Protein AF-A0A5E4BJW9-F1 (afdb_monomer)

Nearest PDB structures (foldseek):
  9fmd-assembly1_M  TM=5.786E-01  e=1.063E-21  Homo sapiens

Sequence (191 aa):
MAAAAEVELQVPVDRAEEGLRTAAEELAAQKREQRLRKFRELHLKRNEARKLNHQEVVEEDKRLKLPANWEAKKARLEWELQEEEKKKECAARGEDYEKVKLLEISAEDAERWERKKKRKNPDLGFSDYAAAQLRQYHRLTKQIKPDMETYERLREKHGEEFFPTSNSLLHGTHVPSTEEIDRMVMDLEKQ

Radius of gyration: 46.32 Å; Cα contacts (8 Å, |Δi|>4): 18; chains: 1; bounding box: 59×60×160 Å

Organism: Marmota monax (NCBI:txid9995)

Structure (mmCIF, N/CA/C/O backbone):
data_AF-A0A5E4BJW9-F1
#
_entry.id   AF-A0A5E4BJW9-F1
#
loop_
_atom_site.group_PDB
_atom_site.id
_atom_site.type_symbol
_atom_site.label_atom_id
_atom_site.label_alt_id
_atom_site.label_comp_id
_atom_site.label_asym_id
_atom_site.label_entity_id
_atom_site.label_seq_id
_atom_site.pdbx_PDB_ins_code
_atom_site.Cartn_x
_atom_site.Cartn_y
_atom_site.Cartn_z
_atom_site.occupancy
_atom_site.B_iso_or_equiv
_atom_site.auth_seq_id
_atom_site.auth_comp_id
_atom_site.auth_asym_id
_atom_site.auth_atom_id
_atom_site.pdbx_PDB_model_num
ATOM 1 N N . MET A 1 1 ? 2.154 -26.070 125.825 1.00 38.41 1 MET A N 1
ATOM 2 C CA . MET A 1 1 ? 2.611 -27.195 124.984 1.00 38.41 1 MET A CA 1
ATOM 3 C C . MET A 1 1 ? 2.129 -26.915 123.575 1.00 38.41 1 MET A C 1
ATOM 5 O O . MET A 1 1 ? 0.936 -26.721 123.392 1.00 38.41 1 MET A O 1
ATOM 9 N N . ALA A 1 2 ? 3.077 -26.731 122.662 1.00 40.81 2 ALA A N 1
ATOM 10 C CA . ALA A 1 2 ? 2.890 -26.216 121.311 1.00 40.81 2 ALA A CA 1
ATOM 11 C C . ALA A 1 2 ? 2.097 -27.175 120.406 1.00 40.81 2 ALA A C 1
ATOM 13 O O . ALA A 1 2 ? 2.305 -28.383 120.477 1.00 40.81 2 ALA A O 1
ATOM 14 N N . ALA A 1 3 ? 1.247 -26.629 119.533 1.00 37.00 3 ALA A N 1
ATOM 15 C CA . ALA A 1 3 ? 0.701 -27.340 118.379 1.00 37.00 3 ALA A CA 1
ATOM 16 C C . ALA A 1 3 ? 1.251 -26.673 117.113 1.00 37.00 3 ALA A C 1
ATOM 18 O O . ALA A 1 3 ? 1.140 -25.460 116.937 1.00 37.00 3 ALA A O 1
ATOM 19 N N . ALA A 1 4 ? 1.949 -27.484 116.326 1.00 37.72 4 ALA A N 1
ATOM 20 C CA . ALA A 1 4 ? 2.795 -27.107 115.211 1.00 37.72 4 ALA A CA 1
ATOM 21 C C . ALA A 1 4 ? 1.991 -26.650 113.986 1.00 37.72 4 ALA A C 1
ATOM 23 O O . ALA A 1 4 ? 0.929 -27.187 113.683 1.00 37.72 4 ALA A O 1
ATOM 24 N N . ALA A 1 5 ? 2.549 -25.669 113.279 1.00 44.72 5 ALA A N 1
ATOM 25 C CA . ALA A 1 5 ? 2.168 -25.309 111.925 1.00 44.72 5 ALA A CA 1
ATOM 26 C C . ALA A 1 5 ? 2.758 -26.337 110.946 1.00 44.72 5 ALA A C 1
ATOM 28 O O . ALA A 1 5 ? 3.980 -26.445 110.841 1.00 44.72 5 ALA A O 1
ATOM 29 N N . GLU A 1 6 ? 1.907 -27.059 110.221 1.00 35.22 6 GLU A N 1
ATOM 30 C CA . GLU A 1 6 ? 2.302 -27.767 109.001 1.00 35.22 6 GLU A CA 1
ATOM 31 C C . GLU A 1 6 ? 2.069 -26.840 107.805 1.00 35.22 6 GLU A C 1
ATOM 33 O O . GLU A 1 6 ? 0.943 -26.521 107.428 1.00 35.22 6 GLU A O 1
ATOM 38 N N . VAL A 1 7 ? 3.177 -26.350 107.253 1.00 46.81 7 VAL A N 1
ATOM 39 C CA . VAL A 1 7 ? 3.241 -25.655 105.969 1.00 46.81 7 VAL A CA 1
ATOM 40 C C . VAL A 1 7 ? 3.479 -26.728 104.910 1.00 46.81 7 VAL A C 1
ATOM 42 O O . VAL A 1 7 ? 4.604 -27.199 104.750 1.00 46.81 7 VAL A O 1
ATOM 45 N N . GLU A 1 8 ? 2.428 -27.132 104.197 1.00 38.88 8 GLU A N 1
ATOM 46 C CA . GLU A 1 8 ? 2.570 -27.944 102.986 1.00 38.88 8 GLU A CA 1
ATOM 47 C C . GLU A 1 8 ? 3.002 -27.042 101.819 1.00 38.88 8 GLU A C 1
ATOM 49 O O . GLU A 1 8 ? 2.259 -26.193 101.323 1.00 38.88 8 GLU A O 1
ATOM 54 N N . LEU A 1 9 ? 4.257 -27.214 101.407 1.00 49.81 9 LEU A N 1
ATOM 55 C CA . LEU A 1 9 ? 4.851 -26.637 100.206 1.00 49.81 9 LEU A CA 1
ATOM 56 C C . LEU A 1 9 ? 4.238 -27.293 98.957 1.00 49.81 9 LEU A C 1
ATOM 58 O O . LEU A 1 9 ? 4.658 -28.376 98.552 1.00 49.81 9 LEU A O 1
ATOM 62 N N . GLN A 1 10 ? 3.284 -26.621 98.309 1.00 44.78 10 GLN A N 1
ATOM 63 C CA . GLN A 1 10 ? 2.884 -26.957 96.939 1.00 44.78 10 GLN A CA 1
ATOM 64 C C . GLN A 1 10 ? 3.918 -26.428 95.938 1.00 44.78 10 GLN A C 1
ATOM 66 O O . GLN A 1 10 ? 4.162 -25.227 95.810 1.00 44.78 10 GLN A O 1
ATOM 71 N N . VAL A 1 11 ? 4.542 -27.373 95.242 1.00 47.44 11 VAL A N 1
ATOM 72 C CA . VAL A 1 11 ? 5.540 -27.185 94.187 1.00 47.44 11 VAL A CA 1
ATOM 73 C C . VAL A 1 11 ? 4.872 -26.578 92.931 1.00 47.44 11 VAL A C 1
ATOM 75 O O . VAL A 1 11 ? 3.805 -27.037 92.531 1.00 47.44 11 VAL A O 1
ATOM 78 N N . PRO A 1 12 ? 5.465 -25.567 92.262 1.00 49.66 12 PRO A N 1
ATOM 79 C CA . PRO A 1 12 ? 4.796 -24.738 91.247 1.00 49.66 12 PRO A CA 1
ATOM 80 C C . PRO A 1 12 ? 4.804 -25.329 89.818 1.00 49.66 12 PRO A C 1
ATOM 82 O O . PRO A 1 12 ? 4.854 -24.577 88.846 1.00 49.66 12 PRO A O 1
ATOM 85 N N . VAL A 1 13 ? 4.793 -26.656 89.659 1.00 49.91 13 VAL A N 1
ATOM 86 C CA . VAL A 1 13 ? 5.007 -27.307 88.347 1.00 49.91 13 VAL A CA 1
ATOM 87 C C . VAL A 1 13 ? 3.689 -27.547 87.589 1.00 49.91 13 VAL A C 1
ATOM 89 O O . VAL A 1 13 ? 3.638 -27.325 86.380 1.00 49.91 13 VAL A O 1
ATOM 92 N N . ASP A 1 14 ? 2.585 -27.843 88.282 1.00 49.28 14 ASP A N 1
ATOM 93 C CA . ASP A 1 14 ? 1.302 -28.193 87.638 1.00 49.28 14 ASP A CA 1
ATOM 94 C C . ASP A 1 14 ? 0.611 -27.005 86.941 1.00 49.28 14 ASP A C 1
ATOM 96 O O . ASP A 1 14 ? -0.047 -27.148 85.910 1.00 49.28 14 ASP A O 1
ATOM 100 N N . ARG A 1 15 ? 0.823 -25.784 87.446 1.00 52.72 15 ARG A N 1
ATOM 101 C CA . ARG A 1 15 ? 0.215 -24.559 86.895 1.00 52.72 15 ARG A CA 1
ATOM 102 C C . ARG A 1 15 ? 0.836 -24.131 85.559 1.00 52.72 15 ARG A C 1
ATOM 104 O O . ARG A 1 15 ? 0.191 -23.439 84.773 1.00 52.72 15 ARG A O 1
ATOM 111 N N . ALA A 1 16 ? 2.083 -24.533 85.303 1.00 51.97 16 ALA A N 1
ATOM 112 C CA . ALA A 1 16 ? 2.774 -24.270 84.044 1.00 51.97 16 ALA A CA 1
ATOM 113 C C . ALA A 1 16 ? 2.297 -25.217 82.929 1.00 51.97 16 ALA A C 1
ATOM 115 O O . ALA A 1 16 ? 2.142 -24.785 81.786 1.00 51.97 16 ALA A O 1
ATOM 116 N N . GLU A 1 17 ? 1.995 -26.479 83.254 1.00 51.03 17 GLU A N 1
ATOM 117 C CA . GLU A 1 17 ? 1.482 -27.453 82.283 1.00 51.03 17 GLU A CA 1
ATOM 118 C C . GLU A 1 17 ? 0.035 -27.168 81.857 1.00 51.03 17 GLU A C 1
ATOM 120 O O . GLU A 1 17 ? -0.297 -27.317 80.679 1.00 51.03 17 GLU A O 1
ATOM 125 N N . GLU A 1 18 ? -0.822 -26.691 82.767 1.00 54.25 18 GLU A N 1
ATOM 126 C CA . GLU A 1 18 ? -2.187 -26.272 82.418 1.00 54.25 18 GLU A CA 1
ATOM 127 C C . GLU A 1 18 ? -2.215 -25.021 81.524 1.00 54.25 18 GLU A C 1
ATOM 129 O O . GLU A 1 18 ? -2.993 -24.969 80.573 1.00 54.25 18 GLU A O 1
ATOM 134 N N . GLY A 1 19 ? -1.320 -24.052 81.750 1.00 57.50 19 GLY A N 1
ATOM 135 C CA . GLY A 1 19 ? -1.180 -22.867 80.890 1.00 57.50 19 GLY A CA 1
ATOM 136 C C . GLY A 1 19 ? -0.658 -23.180 79.480 1.00 57.50 19 GLY A C 1
ATOM 137 O O . GLY A 1 19 ? -1.038 -22.530 78.507 1.00 57.50 19 GLY A O 1
ATOM 138 N N . LEU A 1 20 ? 0.185 -24.206 79.339 1.00 59.66 20 LEU A N 1
ATOM 139 C CA . LEU A 1 20 ? 0.650 -24.702 78.038 1.00 59.66 20 LEU A CA 1
ATOM 140 C C . LEU A 1 20 ? -0.452 -25.452 77.273 1.00 59.66 20 LEU A C 1
ATOM 142 O O . LEU A 1 20 ? -0.524 -25.349 76.046 1.00 59.66 20 LEU A O 1
ATOM 146 N N . ARG A 1 21 ? -1.326 -26.178 77.982 1.00 61.59 21 ARG A N 1
ATOM 147 C CA . ARG A 1 21 ? -2.478 -26.883 77.393 1.00 61.59 21 ARG A CA 1
ATOM 148 C C . ARG A 1 21 ? -3.546 -25.913 76.886 1.00 61.59 21 ARG A C 1
ATOM 150 O O . ARG A 1 21 ? -3.987 -26.059 75.749 1.00 61.59 21 ARG A O 1
ATOM 157 N N . THR A 1 22 ? -3.886 -24.881 77.655 1.00 67.56 22 THR A N 1
ATOM 158 C CA . THR A 1 22 ? -4.847 -23.844 77.235 1.00 67.56 22 THR A CA 1
ATOM 159 C C . THR A 1 22 ? -4.316 -23.009 76.068 1.00 67.56 22 THR A C 1
ATOM 161 O O . THR A 1 22 ? -5.034 -22.786 75.095 1.00 67.56 22 THR A O 1
ATOM 164 N N . ALA A 1 23 ? -3.029 -22.644 76.074 1.00 71.00 23 ALA A N 1
ATOM 165 C CA . ALA A 1 23 ? -2.393 -21.962 74.945 1.00 71.00 23 ALA A CA 1
ATOM 166 C C . ALA A 1 23 ? -2.372 -22.825 73.664 1.00 71.00 23 ALA A C 1
ATOM 168 O O . ALA A 1 23 ? -2.557 -22.314 72.555 1.00 71.00 23 ALA A O 1
ATOM 169 N N . ALA A 1 24 ? -2.177 -24.143 73.789 1.00 72.69 24 ALA A N 1
ATOM 170 C CA . ALA A 1 24 ? -2.240 -25.071 72.660 1.00 72.69 24 ALA A CA 1
ATOM 171 C C . ALA A 1 24 ? -3.666 -25.216 72.094 1.00 72.69 24 ALA A C 1
ATOM 173 O O . ALA A 1 24 ? -3.838 -25.279 70.872 1.00 72.69 24 ALA A O 1
ATOM 174 N N . GLU A 1 25 ? -4.688 -25.219 72.953 1.00 76.25 25 GLU A N 1
ATOM 175 C CA . GLU A 1 25 ? -6.102 -25.229 72.561 1.00 76.25 25 GLU A CA 1
ATOM 176 C C . GLU A 1 25 ? -6.528 -23.919 71.885 1.00 76.25 25 GLU A C 1
ATOM 178 O O . GLU A 1 25 ? -7.187 -23.952 70.843 1.00 76.25 25 GLU A O 1
ATOM 183 N N . GLU A 1 26 ? -6.083 -22.768 72.390 1.00 78.19 26 GLU A N 1
ATOM 184 C CA . GLU A 1 26 ? -6.303 -21.464 71.758 1.00 78.19 26 GLU A CA 1
ATOM 185 C C . GLU A 1 26 ? -5.614 -21.371 70.392 1.00 78.19 26 GLU A C 1
ATOM 187 O O . GLU A 1 26 ? -6.230 -20.941 69.415 1.00 78.19 26 GLU A O 1
ATOM 192 N N . LEU A 1 27 ? -4.376 -21.858 70.263 1.00 80.69 27 LEU A N 1
ATOM 193 C CA . LEU A 1 27 ? -3.689 -21.964 68.971 1.00 80.69 27 LEU A CA 1
ATOM 194 C C . LEU A 1 27 ? -4.420 -22.911 68.008 1.00 80.69 27 LEU A C 1
ATOM 196 O O . LEU A 1 27 ? -4.474 -22.655 66.801 1.00 80.69 27 LEU A O 1
ATOM 200 N N . ALA A 1 28 ? -5.001 -24.004 68.506 1.00 81.19 28 ALA A N 1
ATOM 201 C CA . ALA A 1 28 ? -5.809 -24.917 67.702 1.00 81.19 28 ALA A CA 1
ATOM 202 C C . ALA A 1 28 ? -7.139 -24.278 67.259 1.00 81.19 28 ALA A C 1
ATOM 204 O O . ALA A 1 28 ? -7.548 -24.460 66.104 1.00 81.19 28 ALA A O 1
ATOM 205 N N . ALA A 1 29 ? -7.779 -23.486 68.125 1.00 82.75 29 ALA A N 1
ATOM 206 C CA . ALA A 1 29 ? -8.983 -22.715 67.830 1.00 82.75 29 ALA A CA 1
ATOM 207 C C . ALA A 1 29 ? -8.706 -21.601 66.806 1.00 82.75 29 ALA A C 1
ATOM 209 O O . ALA A 1 29 ? -9.418 -21.506 65.805 1.00 82.75 29 ALA A O 1
ATOM 210 N N . GLN A 1 30 ? -7.612 -20.852 66.964 1.00 84.69 30 GLN A N 1
ATOM 211 C CA . GLN A 1 30 ? -7.149 -19.849 65.999 1.00 84.69 30 GLN A CA 1
ATOM 212 C C . GLN A 1 30 ? -6.830 -20.484 64.638 1.00 84.69 30 GLN A C 1
ATOM 214 O O . GLN A 1 30 ? -7.264 -19.986 63.599 1.00 84.69 30 GLN A O 1
ATOM 219 N N . LYS A 1 31 ? -6.155 -21.642 64.609 1.00 87.12 31 LYS A N 1
ATOM 220 C CA . LYS A 1 31 ? -5.924 -22.406 63.368 1.00 87.12 31 LYS A CA 1
ATOM 221 C C . LYS A 1 31 ? -7.234 -22.882 62.732 1.00 87.12 31 LYS A C 1
ATOM 223 O O . LYS A 1 31 ? -7.353 -22.894 61.507 1.00 87.12 31 LYS A O 1
ATOM 228 N N . ARG A 1 32 ? -8.232 -23.283 63.528 1.00 85.75 32 ARG A N 1
ATOM 229 C CA . ARG A 1 32 ? -9.568 -23.663 63.032 1.00 85.75 32 ARG A CA 1
ATOM 230 C C . ARG A 1 32 ? -10.298 -22.462 62.438 1.00 85.75 32 ARG A C 1
ATOM 232 O O . ARG A 1 32 ? -10.885 -22.591 61.366 1.00 85.75 32 ARG A O 1
ATOM 239 N N . GLU A 1 33 ? -10.213 -21.306 63.079 1.00 88.50 33 GLU A N 1
ATOM 240 C CA . GLU A 1 33 ? -10.796 -20.066 62.581 1.00 88.50 33 GLU A CA 1
ATOM 241 C C . GLU A 1 33 ? -10.124 -19.602 61.282 1.00 88.50 33 GLU A C 1
ATOM 243 O O . GLU A 1 33 ? -10.814 -19.301 60.312 1.00 88.50 33 GLU A O 1
ATOM 248 N N . GLN A 1 34 ? -8.792 -19.640 61.201 1.00 87.94 34 GLN A N 1
ATOM 249 C CA . GLN A 1 34 ? -8.040 -19.347 59.974 1.00 87.94 34 GLN A CA 1
ATOM 250 C C . GLN A 1 34 ? -8.429 -20.285 58.824 1.00 87.94 34 GLN A C 1
ATOM 252 O O . GLN A 1 34 ? -8.616 -19.832 57.694 1.00 87.94 34 GLN A O 1
ATOM 257 N N . ARG A 1 35 ? -8.618 -21.585 59.099 1.00 89.81 35 ARG A N 1
ATOM 258 C CA . ARG A 1 35 ? -9.130 -22.545 58.104 1.00 89.81 35 ARG A CA 1
ATOM 259 C C . ARG A 1 35 ? -10.539 -22.181 57.628 1.00 89.81 35 ARG A C 1
ATOM 261 O O . ARG A 1 35 ? -10.798 -22.250 56.430 1.00 89.81 35 ARG A O 1
ATOM 268 N N . LEU A 1 36 ? -11.428 -21.756 58.527 1.00 91.00 36 LEU A N 1
ATOM 269 C CA . LEU A 1 36 ? -12.786 -21.319 58.177 1.00 91.00 36 LEU A CA 1
ATOM 270 C C . LEU A 1 36 ? -12.792 -20.003 57.387 1.00 91.00 36 LEU A C 1
ATOM 272 O O . LEU A 1 36 ? -13.544 -19.882 56.421 1.00 91.00 36 LEU A O 1
ATOM 276 N N . ARG A 1 37 ? -11.941 -19.036 57.751 1.00 89.88 37 ARG A N 1
ATOM 277 C CA . ARG A 1 37 ? -11.751 -17.781 57.004 1.00 89.88 37 ARG A CA 1
ATOM 278 C C . ARG A 1 37 ? -11.248 -18.068 55.588 1.00 89.88 37 ARG A C 1
ATOM 280 O O . ARG A 1 37 ? -11.901 -17.675 54.625 1.00 89.88 37 ARG A O 1
ATOM 287 N N . LYS A 1 38 ? -10.198 -18.887 55.455 1.00 92.56 38 LYS A N 1
ATOM 288 C CA . LYS A 1 38 ? -9.669 -19.339 54.158 1.00 92.56 38 LYS A CA 1
ATOM 289 C C . LYS A 1 38 ? -10.720 -20.080 53.325 1.00 92.56 38 LYS A C 1
ATOM 291 O O . LYS A 1 38 ? -10.794 -19.892 52.117 1.00 92.56 38 LYS A O 1
ATOM 296 N N . PHE A 1 39 ? -11.567 -20.897 53.949 1.00 93.69 39 PHE A N 1
ATOM 297 C CA . PHE A 1 39 ? -12.659 -21.587 53.258 1.00 93.69 39 PHE A CA 1
ATOM 298 C C . PHE A 1 39 ? -13.712 -20.613 52.706 1.00 93.69 39 PHE A C 1
ATOM 300 O O . PHE A 1 39 ? -14.129 -20.748 51.556 1.00 93.69 39 PHE A O 1
ATOM 307 N N . ARG A 1 40 ? -14.100 -19.589 53.479 1.00 93.12 40 ARG A N 1
ATOM 308 C CA . ARG A 1 40 ? -15.011 -18.528 53.010 1.00 93.12 40 ARG A CA 1
ATOM 309 C C . ARG A 1 40 ? -14.407 -17.740 51.849 1.00 93.12 40 ARG A C 1
ATOM 311 O O . ARG A 1 40 ? -15.089 -17.524 50.852 1.00 93.12 40 ARG A O 1
ATOM 318 N N . GLU A 1 41 ? -13.132 -17.375 51.943 1.00 93.44 41 GLU A N 1
ATOM 319 C CA . GLU A 1 41 ? -12.407 -16.701 50.860 1.00 93.44 41 GLU A CA 1
ATOM 320 C C . GLU A 1 41 ? -12.363 -17.547 49.584 1.00 93.44 41 GLU A C 1
ATOM 322 O O . GLU A 1 41 ? -12.623 -17.040 48.497 1.00 93.44 41 GLU A O 1
ATOM 327 N N . LEU A 1 42 ? -12.089 -18.849 49.699 1.00 93.94 42 LEU A N 1
ATOM 328 C CA . LEU A 1 42 ? -12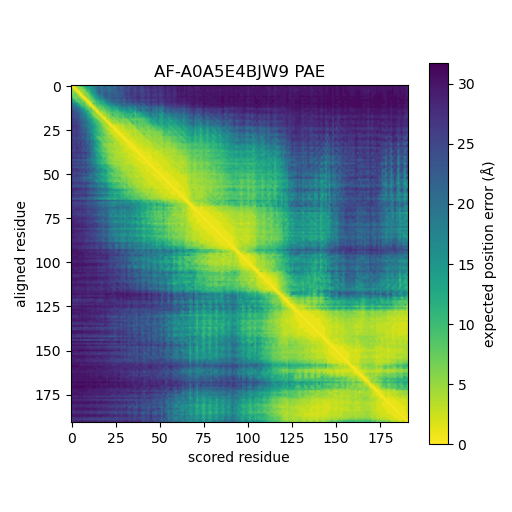.111 -19.763 48.555 1.00 93.94 42 LEU A CA 1
ATOM 329 C C . LEU A 1 42 ? -13.508 -19.868 47.935 1.00 93.94 42 LEU A C 1
ATOM 331 O O . LEU A 1 42 ? -13.636 -19.915 46.713 1.00 93.94 42 LEU A O 1
ATOM 335 N N . HIS A 1 43 ? -14.564 -19.860 48.751 1.00 92.62 43 HIS A N 1
ATOM 336 C CA . HIS A 1 43 ? -15.935 -19.824 48.253 1.00 92.62 43 HIS A CA 1
ATOM 337 C C . HIS A 1 43 ? -16.260 -18.535 47.499 1.00 92.62 43 HIS A C 1
ATOM 339 O O . HIS A 1 43 ? -16.885 -18.611 46.440 1.00 92.62 43 HIS A O 1
ATOM 345 N N . LEU A 1 44 ? -15.828 -17.380 48.010 1.00 94.62 44 LEU A N 1
ATOM 346 C CA . LEU A 1 44 ? -15.986 -16.093 47.333 1.00 94.62 44 LEU A CA 1
ATOM 347 C C . LEU A 1 44 ? -15.234 -16.083 46.003 1.00 94.62 44 LEU A C 1
ATOM 349 O O . LEU A 1 44 ? -15.861 -15.866 44.971 1.00 94.62 44 LEU A O 1
ATOM 353 N N . LYS A 1 45 ? -13.959 -16.484 45.997 1.00 94.31 45 LYS A N 1
ATOM 354 C CA . LYS A 1 45 ? -13.146 -16.604 44.776 1.00 94.31 45 LYS A CA 1
ATOM 355 C C . LYS A 1 45 ? -13.766 -17.557 43.756 1.00 94.31 45 LYS A C 1
ATOM 357 O O . LYS A 1 45 ? -13.796 -17.260 42.569 1.00 94.31 45 LYS A O 1
ATOM 362 N N . ARG A 1 46 ? -14.336 -18.685 44.197 1.00 95.00 46 ARG A N 1
ATOM 363 C CA . ARG A 1 46 ? -15.065 -19.613 43.313 1.00 95.00 46 ARG A CA 1
ATOM 364 C C . ARG A 1 46 ? -16.341 -18.986 42.747 1.00 95.00 46 ARG A C 1
ATOM 366 O O . ARG A 1 46 ? -16.757 -19.324 41.643 1.00 95.00 46 ARG A O 1
ATOM 373 N N . ASN A 1 47 ? -17.023 -18.137 43.509 1.00 92.94 47 ASN A N 1
ATOM 374 C CA . ASN A 1 47 ? -18.222 -17.441 43.041 1.00 92.94 47 ASN A CA 1
ATOM 375 C C . ASN A 1 47 ? -17.864 -16.333 42.049 1.00 92.94 47 ASN A C 1
ATOM 377 O O . ASN A 1 47 ? -18.531 -16.207 41.029 1.00 92.94 47 ASN A O 1
ATOM 381 N N . GLU A 1 48 ? -16.809 -15.575 42.332 1.00 94.69 48 GLU A N 1
ATOM 382 C CA . GLU A 1 48 ? -16.253 -14.543 41.458 1.00 94.69 48 GLU A CA 1
ATOM 383 C C . GLU A 1 48 ? -15.778 -15.150 40.142 1.00 94.69 48 GLU A C 1
ATOM 385 O O . GLU A 1 48 ? -16.266 -14.750 39.092 1.00 94.69 48 GLU A O 1
ATOM 390 N N . ALA A 1 49 ? -14.952 -16.199 40.191 1.00 94.94 49 ALA A N 1
ATOM 391 C CA . ALA A 1 49 ? -14.484 -16.902 38.999 1.00 94.94 49 ALA A CA 1
ATOM 392 C C . ALA A 1 49 ? -15.647 -17.435 38.150 1.00 94.94 49 ALA A C 1
ATOM 394 O O . ALA A 1 49 ? -15.655 -17.274 36.937 1.00 94.94 49 ALA A O 1
ATOM 395 N N . ARG A 1 50 ? -16.688 -18.008 38.773 1.00 94.00 50 ARG A N 1
ATOM 396 C CA . ARG A 1 50 ? -17.879 -18.463 38.034 1.00 94.00 50 ARG A CA 1
ATOM 397 C C . ARG A 1 50 ? -18.619 -17.322 37.335 1.00 94.00 50 ARG A C 1
ATOM 399 O O . ARG A 1 50 ? -19.113 -17.525 36.231 1.00 94.00 50 ARG A O 1
ATOM 406 N N . LYS A 1 51 ? -18.716 -16.150 37.969 1.00 95.94 51 LYS A N 1
ATOM 407 C CA . LYS A 1 51 ? -19.361 -14.970 37.376 1.00 95.94 51 LYS A CA 1
ATOM 408 C C . LYS A 1 51 ? -18.530 -14.389 36.237 1.00 95.94 51 LYS A C 1
ATOM 410 O O . LYS A 1 51 ? -19.100 -14.128 35.186 1.00 95.94 51 LYS A O 1
ATOM 415 N N . LEU A 1 52 ? -17.221 -14.235 36.437 1.00 95.25 52 LEU A N 1
ATOM 416 C CA . LEU A 1 52 ? -16.304 -13.709 35.424 1.00 95.25 52 LEU A CA 1
ATOM 417 C C . LEU A 1 52 ? -16.260 -14.628 34.202 1.00 95.25 52 LEU A C 1
ATOM 419 O O . LEU A 1 52 ? -16.524 -14.171 33.100 1.00 95.25 52 LEU A O 1
ATOM 423 N N . ASN A 1 53 ? -16.100 -15.939 34.404 1.00 95.50 53 ASN A N 1
ATOM 424 C CA . ASN A 1 53 ? -16.115 -16.902 33.301 1.00 95.50 53 ASN A CA 1
ATOM 425 C C . ASN A 1 53 ? -17.439 -16.860 32.524 1.00 95.50 53 ASN A C 1
ATOM 427 O O . ASN A 1 53 ? -17.450 -16.958 31.304 1.00 95.50 53 ASN A O 1
ATOM 431 N N . HIS A 1 54 ? -18.576 -16.711 33.213 1.00 94.56 54 HIS A N 1
ATOM 432 C CA . HIS A 1 54 ? -19.862 -16.584 32.528 1.00 94.56 54 HIS A CA 1
ATOM 433 C C . HIS A 1 54 ? -19.967 -15.278 31.728 1.00 94.56 54 HIS A C 1
ATOM 435 O O . HIS A 1 54 ? -20.493 -15.290 30.618 1.00 94.56 54 HIS A O 1
ATOM 441 N N . GLN A 1 55 ? -19.463 -14.166 32.270 1.00 95.62 55 GLN A N 1
ATOM 442 C CA . GLN A 1 55 ? -19.416 -12.882 31.568 1.00 95.62 55 GLN A CA 1
ATOM 443 C C . GLN A 1 55 ? -18.540 -12.967 30.316 1.00 95.62 55 GLN A C 1
ATOM 445 O O . GLN A 1 55 ? -18.999 -12.572 29.250 1.00 95.62 55 GLN A O 1
ATOM 450 N N . GLU A 1 56 ? -17.347 -13.549 30.423 1.00 94.06 56 GLU A N 1
ATOM 451 C CA . GLU A 1 56 ? -16.422 -13.734 29.301 1.00 94.06 56 GLU A CA 1
ATOM 452 C C . GLU A 1 56 ? -17.036 -14.605 28.199 1.00 94.06 56 GLU A C 1
ATOM 454 O O . GLU A 1 56 ? -17.070 -14.180 27.049 1.00 94.06 56 GLU A O 1
ATOM 459 N N . VAL A 1 57 ? -17.641 -15.751 28.542 1.00 95.50 57 VAL A N 1
ATOM 460 C CA . VAL A 1 57 ? -18.327 -16.619 27.561 1.00 95.50 57 VAL A CA 1
ATOM 461 C C . VAL A 1 57 ? -19.458 -15.876 26.843 1.00 95.50 57 VAL A C 1
ATOM 463 O O . VAL A 1 57 ? -19.634 -16.010 25.634 1.00 95.50 57 VAL A O 1
ATOM 466 N N . VAL A 1 58 ? -20.229 -15.064 27.571 1.00 94.81 58 VAL A N 1
ATOM 467 C CA . VAL A 1 58 ? -21.302 -14.250 26.983 1.00 94.81 58 VAL A CA 1
ATOM 468 C C . VAL A 1 58 ? -20.738 -13.135 26.094 1.00 94.81 58 VAL A C 1
ATOM 470 O O . VAL A 1 58 ? -21.341 -12.799 25.076 1.00 94.81 58 VAL A O 1
ATOM 473 N N . GLU A 1 59 ? -19.612 -12.524 26.456 1.00 90.62 59 GLU A N 1
ATOM 474 C CA . GLU A 1 59 ? -18.944 -11.514 25.630 1.00 90.62 59 GLU A CA 1
ATOM 475 C C . GLU A 1 59 ? -18.329 -12.103 24.363 1.00 90.62 59 GLU A C 1
ATOM 477 O O . GLU A 1 59 ? -18.436 -11.490 23.301 1.00 90.62 59 GLU A O 1
ATOM 482 N N . GLU A 1 60 ? -17.736 -13.288 24.445 1.00 88.25 60 GLU A N 1
ATOM 483 C CA . GLU A 1 60 ? -17.232 -14.021 23.287 1.00 88.25 60 GLU A CA 1
ATOM 484 C C . GLU A 1 60 ? -18.365 -14.394 22.330 1.00 88.25 60 GLU A C 1
ATOM 486 O O . GLU A 1 60 ? -18.257 -14.117 21.136 1.00 88.25 60 GLU A O 1
ATOM 491 N N . ASP A 1 61 ? -19.490 -14.911 22.835 1.00 91.81 61 ASP A N 1
ATOM 492 C CA . ASP A 1 61 ? -20.673 -15.199 22.012 1.00 91.81 61 ASP A CA 1
ATOM 493 C C . ASP A 1 61 ? -21.219 -13.927 21.341 1.00 91.81 61 ASP A C 1
ATOM 495 O O . ASP A 1 61 ? -21.508 -13.918 20.143 1.00 91.81 61 ASP A O 1
ATOM 499 N N . LYS A 1 62 ? -21.256 -12.798 22.066 1.00 90.00 62 LYS A N 1
ATOM 500 C CA . LYS A 1 62 ? -21.601 -11.491 21.482 1.00 90.00 62 LYS A CA 1
ATOM 501 C C . LYS A 1 62 ? -20.634 -11.092 20.367 1.00 90.00 62 LYS A C 1
ATOM 503 O O . LYS A 1 62 ? -21.097 -10.629 19.329 1.00 90.00 62 LYS A O 1
ATOM 508 N N . ARG A 1 63 ? -19.319 -11.266 20.546 1.00 86.06 63 ARG A N 1
ATOM 509 C CA . ARG A 1 63 ? -18.310 -10.965 19.511 1.00 86.06 63 ARG A CA 1
ATOM 510 C C . ARG A 1 63 ? -18.467 -11.863 18.289 1.00 86.06 63 ARG A C 1
ATOM 512 O O . ARG A 1 63 ? -18.424 -11.360 17.175 1.00 86.06 63 ARG A O 1
ATOM 519 N N . LEU A 1 64 ? -18.720 -13.155 18.490 1.00 85.50 64 LEU A N 1
ATOM 520 C CA . LEU A 1 64 ? -18.963 -14.115 17.410 1.00 85.50 64 LEU A CA 1
ATOM 521 C C . LEU A 1 64 ? -20.271 -13.835 16.661 1.00 85.50 64 LEU A C 1
ATOM 523 O O . LEU A 1 64 ? -20.357 -14.065 15.455 1.00 85.50 64 LEU A O 1
ATOM 527 N N . LYS A 1 65 ? -21.295 -13.328 17.357 1.00 89.25 65 LYS A N 1
ATOM 528 C CA . LYS A 1 65 ? -22.583 -12.969 16.753 1.00 89.25 65 LYS A CA 1
ATOM 529 C C . LYS A 1 65 ? -22.529 -11.659 15.966 1.00 89.25 65 LYS A C 1
ATOM 531 O O . LYS A 1 65 ? -23.395 -11.425 15.118 1.00 89.25 65 LYS A O 1
ATOM 536 N N . LEU A 1 66 ? -21.548 -10.801 16.240 1.00 87.81 66 LEU A N 1
ATOM 537 C CA . LEU A 1 66 ? -21.360 -9.557 15.506 1.00 87.81 66 LEU A CA 1
ATOM 538 C C . LEU A 1 66 ? -20.845 -9.846 14.086 1.00 87.81 66 LEU A C 1
ATOM 540 O O . LEU A 1 66 ? -19.972 -10.689 13.891 1.00 87.81 66 LEU A O 1
ATOM 544 N N . PRO A 1 67 ? -21.354 -9.138 13.063 1.00 88.88 67 PRO A N 1
ATOM 545 C CA . PRO A 1 67 ? -20.797 -9.229 11.720 1.00 88.88 67 PRO A CA 1
ATOM 546 C C . PRO A 1 67 ? -19.321 -8.810 11.704 1.00 88.88 67 PRO A C 1
ATOM 548 O O . PRO A 1 67 ? -18.962 -7.831 12.352 1.00 88.88 67 PRO A O 1
ATOM 551 N N . ALA A 1 68 ? -18.489 -9.452 10.879 1.00 79.56 68 ALA A N 1
ATOM 552 C CA . ALA A 1 68 ? -17.062 -9.115 10.743 1.00 79.56 68 ALA A CA 1
ATOM 553 C C . ALA A 1 68 ? -16.801 -7.626 10.408 1.00 79.56 68 ALA A C 1
ATOM 555 O O . ALA A 1 68 ? -15.774 -7.064 10.772 1.00 79.56 68 ALA A O 1
ATOM 556 N N . ASN A 1 69 ? -17.763 -6.954 9.767 1.00 86.69 69 ASN A N 1
ATOM 557 C CA . ASN A 1 69 ? -17.673 -5.537 9.401 1.00 86.69 69 ASN A CA 1
ATOM 558 C C . ASN A 1 69 ? -18.143 -4.576 10.512 1.00 86.69 69 ASN A C 1
ATOM 560 O O . ASN A 1 69 ? -18.166 -3.363 10.303 1.00 86.69 69 ASN A O 1
ATOM 564 N N . TRP A 1 70 ? -18.584 -5.086 11.664 1.00 87.56 70 TRP A N 1
ATOM 565 C CA . TRP A 1 70 ? -19.184 -4.280 12.728 1.00 87.56 70 TRP A CA 1
ATOM 566 C C . TRP A 1 70 ? -18.202 -3.286 13.341 1.00 87.56 70 TRP A C 1
ATOM 568 O O . TRP A 1 70 ? -18.544 -2.119 13.507 1.00 87.56 70 TRP A O 1
ATOM 578 N N . GLU A 1 71 ? -16.976 -3.719 13.625 1.00 84.75 71 GLU A N 1
ATOM 579 C CA . GLU A 1 71 ? -15.944 -2.847 14.191 1.00 84.75 71 GLU A CA 1
ATOM 580 C C . GLU A 1 71 ? -15.560 -1.737 13.213 1.00 84.75 71 GLU A C 1
ATOM 582 O O . GLU A 1 71 ? -15.510 -0.572 13.597 1.00 84.75 71 GLU A O 1
ATOM 587 N N . ALA A 1 72 ? -15.410 -2.067 11.927 1.00 87.62 72 ALA A N 1
ATOM 588 C CA . ALA A 1 72 ? -15.175 -1.080 10.877 1.00 87.62 72 ALA A CA 1
ATOM 589 C C . ALA A 1 72 ? -16.339 -0.081 10.757 1.00 87.62 72 ALA A C 1
ATOM 591 O O . ALA A 1 72 ? -16.123 1.121 10.601 1.00 87.62 72 ALA A O 1
ATOM 592 N N . LYS A 1 73 ? -17.588 -0.554 10.877 1.00 87.75 73 LYS A N 1
ATOM 593 C CA . LYS A 1 73 ? -18.776 0.309 10.880 1.00 87.75 73 LYS A CA 1
ATOM 594 C C . LYS A 1 73 ? -18.817 1.212 12.114 1.00 87.75 73 LYS A C 1
ATOM 596 O O . LYS A 1 73 ? -19.142 2.386 11.979 1.00 87.75 73 LYS A O 1
ATOM 601 N N . LYS A 1 74 ? -18.475 0.688 13.292 1.00 91.62 74 LYS A N 1
ATOM 602 C CA . LYS A 1 74 ? -18.393 1.460 14.537 1.00 91.62 74 LYS A CA 1
ATOM 603 C C . LYS A 1 74 ? -17.312 2.535 14.439 1.00 91.62 74 LYS A C 1
ATOM 605 O O . LYS A 1 74 ? -17.614 3.690 14.698 1.00 91.62 74 LYS A O 1
ATOM 610 N N . ALA A 1 75 ? -16.109 2.173 13.999 1.00 91.38 75 ALA A N 1
ATOM 611 C CA . ALA A 1 75 ? -15.005 3.110 13.813 1.00 91.38 75 ALA A CA 1
ATOM 612 C C . ALA A 1 75 ? -15.363 4.220 12.815 1.00 91.38 75 ALA A C 1
ATOM 614 O O . ALA A 1 75 ? -15.064 5.385 13.051 1.00 91.38 75 ALA A O 1
ATOM 615 N N . ARG A 1 76 ? -16.069 3.881 11.726 1.00 90.75 76 ARG A N 1
ATOM 616 C CA . ARG A 1 76 ? -16.585 4.877 10.782 1.00 90.75 76 ARG A CA 1
ATOM 617 C C . ARG A 1 76 ? -17.584 5.832 11.442 1.00 90.75 76 ARG A C 1
ATOM 619 O O . ARG A 1 76 ? -17.460 7.035 11.259 1.00 90.75 76 ARG A O 1
ATOM 626 N N . LEU A 1 77 ? -18.560 5.310 12.185 1.00 92.19 77 LEU A N 1
ATOM 627 C CA . LEU A 1 77 ? -19.563 6.133 12.872 1.00 92.19 77 LEU A CA 1
ATOM 628 C C . LEU A 1 77 ? -18.935 7.026 13.948 1.00 92.19 77 LEU A C 1
ATOM 630 O O . LEU A 1 77 ? -19.347 8.166 14.113 1.00 92.19 77 LEU A O 1
ATOM 634 N N . GLU A 1 78 ? -17.936 6.518 14.665 1.00 93.12 78 GLU A N 1
ATOM 635 C CA . GLU A 1 78 ? -17.176 7.281 15.655 1.00 93.12 78 GLU A CA 1
ATOM 636 C C . GLU A 1 78 ? -16.371 8.404 14.994 1.00 93.12 78 GLU A C 1
ATOM 638 O O . GLU A 1 78 ? -16.401 9.536 15.463 1.00 93.12 78 GLU A O 1
ATOM 643 N N . TRP A 1 79 ? -15.732 8.124 13.857 1.00 92.25 79 TRP A N 1
ATOM 644 C CA . TRP A 1 79 ? -15.048 9.142 13.064 1.00 92.25 79 TRP A CA 1
ATOM 645 C C . TRP A 1 79 ? -16.013 10.213 12.524 1.00 92.25 79 TRP A C 1
ATOM 647 O O . TRP A 1 79 ? -15.718 11.401 12.623 1.00 92.25 79 TRP A O 1
ATOM 657 N N . GLU A 1 80 ? -17.186 9.818 12.014 1.00 91.06 80 GLU A N 1
ATOM 658 C CA . GLU A 1 80 ? -18.233 10.755 11.572 1.00 91.06 80 GLU A CA 1
ATOM 659 C C . GLU A 1 80 ? -18.729 11.628 12.737 1.00 91.06 80 GLU A C 1
ATOM 661 O O . GLU A 1 80 ? -18.876 12.840 12.585 1.00 91.06 80 GLU A O 1
ATOM 666 N N . LEU A 1 81 ? -18.932 11.039 13.919 1.00 94.81 81 LEU A N 1
ATOM 667 C CA . LEU A 1 81 ? -19.346 11.765 15.119 1.00 94.81 81 LEU A CA 1
ATOM 668 C C . LEU A 1 81 ? -18.281 12.773 15.570 1.00 94.81 81 LEU A C 1
ATOM 670 O O . LEU A 1 81 ? -18.621 13.922 15.840 1.00 94.81 81 LEU A O 1
ATOM 674 N N . GLN A 1 82 ? -17.004 12.384 15.567 1.00 90.38 82 GLN A N 1
ATOM 675 C CA . GLN A 1 82 ? -15.892 13.288 15.873 1.00 90.38 82 GLN A CA 1
ATOM 676 C C . GLN A 1 82 ? -15.778 14.438 14.863 1.00 90.38 82 GLN A C 1
ATOM 678 O O . GLN A 1 82 ? -15.521 15.576 15.257 1.00 90.38 82 GLN A O 1
ATOM 683 N N . GLU A 1 83 ? -15.976 14.187 13.563 1.00 90.00 83 GLU A N 1
ATOM 684 C CA . GLU A 1 83 ? -16.006 15.268 12.569 1.00 90.00 83 GLU A CA 1
ATOM 685 C C . GLU A 1 83 ? -17.160 16.245 12.830 1.00 90.00 83 GLU A C 1
ATOM 687 O O . GLU A 1 83 ? -16.960 17.458 12.762 1.00 90.00 83 GLU A O 1
ATOM 692 N N . GLU A 1 84 ? -18.353 15.743 13.152 1.00 88.62 84 GLU A N 1
ATOM 693 C CA . GLU A 1 84 ? -19.518 16.577 13.464 1.00 88.62 84 GLU A CA 1
ATOM 694 C C . GLU A 1 84 ? -19.353 17.369 14.769 1.00 88.62 84 GLU A C 1
ATOM 696 O O . GLU A 1 84 ? -19.766 18.527 14.842 1.00 88.62 84 GLU A O 1
ATOM 701 N N . GLU A 1 85 ? -18.728 16.791 15.795 1.00 91.62 85 GLU A N 1
ATOM 702 C CA . GLU A 1 85 ? -18.379 17.498 17.032 1.00 91.62 85 GLU A CA 1
ATOM 703 C C . GLU A 1 85 ? -17.399 18.638 16.758 1.00 91.62 85 GLU A C 1
ATOM 705 O O . GLU A 1 85 ? -17.687 19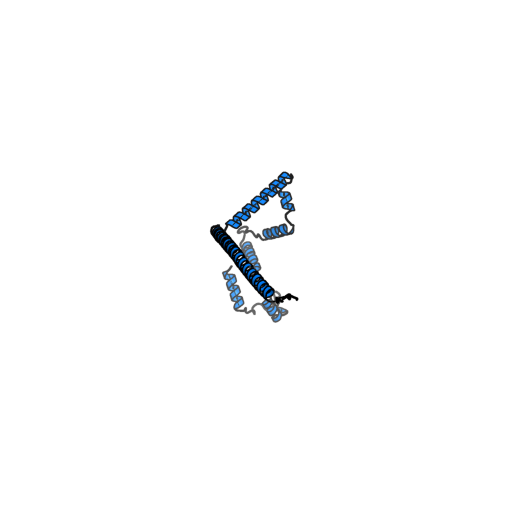.783 17.108 1.00 91.62 85 GLU A O 1
ATOM 710 N N . LYS A 1 86 ? -16.312 18.373 16.025 1.00 88.31 86 LYS A N 1
ATOM 711 C CA . LYS A 1 86 ? -15.358 19.418 15.631 1.00 88.31 86 LYS A CA 1
ATOM 712 C C . LYS A 1 86 ? -16.015 20.525 14.804 1.00 88.31 86 LYS A C 1
ATOM 714 O O . LYS A 1 86 ? -15.743 21.700 15.030 1.00 88.31 86 LYS A O 1
ATOM 719 N N . LYS A 1 87 ? -16.915 20.187 13.872 1.00 89.50 87 LYS A N 1
ATOM 720 C CA . LYS A 1 87 ? -17.686 21.191 13.116 1.00 89.50 87 LYS A CA 1
ATOM 721 C C . LYS A 1 87 ? -18.535 22.063 14.037 1.00 89.50 87 LYS A C 1
ATOM 723 O O . LYS A 1 87 ? -18.560 23.278 13.860 1.00 89.50 87 LYS A O 1
ATOM 728 N N . LYS A 1 88 ? -19.217 21.464 15.019 1.00 91.00 88 LYS A N 1
ATOM 729 C CA . LYS A 1 88 ? -20.028 22.198 16.005 1.00 91.00 88 LYS A CA 1
ATOM 730 C C . LYS A 1 88 ? -19.171 23.098 16.890 1.00 91.00 88 LYS A C 1
ATOM 732 O O . LYS A 1 88 ? -19.568 24.230 17.143 1.00 91.00 88 LYS A O 1
ATOM 737 N N . GLU A 1 89 ? -18.003 22.635 17.324 1.00 89.62 89 GLU A N 1
ATOM 738 C CA . GLU A 1 89 ? -17.053 23.434 18.105 1.00 89.62 89 GLU A CA 1
ATOM 739 C C . GLU A 1 89 ? -16.505 24.622 17.306 1.00 89.62 89 GLU A C 1
ATOM 741 O O . GLU A 1 89 ? -16.506 25.748 17.808 1.00 89.62 89 GLU A O 1
ATOM 746 N N . CYS A 1 90 ? -16.102 24.403 16.049 1.00 86.62 90 CYS A N 1
ATOM 747 C CA . CYS A 1 90 ? -15.679 25.474 15.144 1.00 86.62 90 CYS A CA 1
ATOM 748 C C . CYS A 1 90 ? -16.813 26.481 14.909 1.00 86.62 90 CYS A C 1
ATOM 750 O O . CYS A 1 90 ? -16.595 27.684 15.035 1.00 86.62 90 CYS A O 1
ATOM 752 N N . ALA A 1 91 ? -18.041 26.005 14.670 1.00 87.62 91 ALA A N 1
ATOM 753 C CA . ALA A 1 91 ? -19.212 26.862 14.499 1.00 87.62 91 ALA A CA 1
ATOM 754 C C . ALA A 1 91 ? -19.536 27.675 15.766 1.00 87.62 91 ALA A C 1
ATOM 756 O O . ALA A 1 91 ? -19.852 28.858 15.664 1.00 87.62 91 ALA A O 1
ATOM 757 N N . ALA A 1 92 ? -19.405 27.082 16.958 1.00 90.25 92 ALA A N 1
ATOM 758 C CA . ALA A 1 92 ? -19.586 27.777 18.235 1.00 90.25 92 ALA A CA 1
ATOM 759 C C . ALA A 1 92 ? -18.499 28.836 18.488 1.00 90.25 92 ALA A C 1
ATOM 761 O O . ALA A 1 92 ? -18.774 29.869 19.097 1.00 90.25 92 ALA A O 1
ATOM 762 N N . ARG A 1 93 ? -17.276 28.598 17.999 1.00 88.06 93 ARG A N 1
ATOM 763 C CA . ARG A 1 93 ? -16.165 29.560 18.037 1.00 88.06 93 ARG A CA 1
ATOM 764 C C . ARG A 1 93 ? -16.267 30.639 16.947 1.00 88.06 93 ARG A C 1
ATOM 766 O O . ARG A 1 93 ? -15.589 31.656 17.044 1.00 88.06 93 ARG A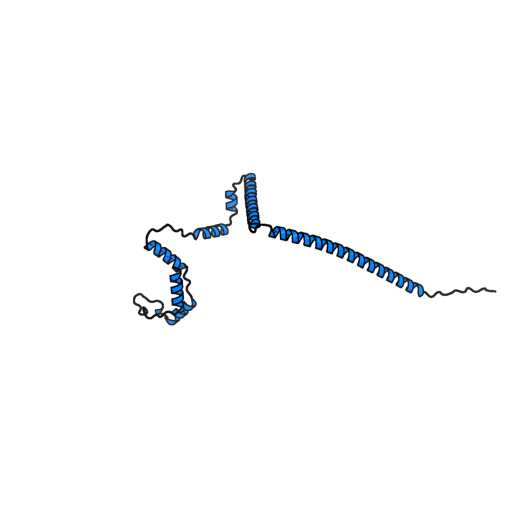 O 1
ATOM 773 N N . GLY A 1 94 ? -17.129 30.445 15.945 1.00 87.38 94 GLY A N 1
ATOM 774 C CA . GLY A 1 94 ? -17.273 31.334 14.787 1.00 87.38 94 GLY A CA 1
ATOM 775 C C . GLY A 1 94 ? -16.181 31.151 13.725 1.00 87.38 94 GLY A C 1
ATOM 776 O O . GLY A 1 94 ? -15.970 32.040 12.902 1.00 87.38 94 GLY A O 1
ATOM 777 N N . GLU A 1 95 ? -15.476 30.020 13.747 1.00 85.75 95 GLU A N 1
ATOM 778 C CA . GLU A 1 95 ? -14.418 29.667 12.800 1.00 85.75 95 GLU A CA 1
ATOM 779 C C . GLU A 1 95 ? -14.947 28.754 11.685 1.00 85.75 95 GLU A C 1
ATOM 781 O O . GLU A 1 95 ? -15.876 27.967 11.869 1.00 85.75 95 GLU A O 1
ATOM 786 N N . ASP A 1 96 ? -14.318 28.837 10.514 1.00 85.19 96 ASP A N 1
ATOM 787 C CA . ASP A 1 96 ? -14.617 27.976 9.372 1.00 85.19 96 ASP A CA 1
ATOM 788 C C . ASP A 1 96 ? -13.880 26.633 9.511 1.00 85.19 96 ASP A C 1
ATOM 790 O O . ASP A 1 96 ? -12.644 26.583 9.515 1.00 85.19 96 ASP A O 1
ATOM 794 N N . TYR A 1 97 ? -14.644 25.543 9.620 1.00 83.00 97 TYR A N 1
ATOM 795 C CA . TYR A 1 97 ? -14.128 24.189 9.831 1.00 83.00 97 TYR A CA 1
ATOM 796 C C . TYR A 1 97 ? -13.142 23.754 8.741 1.00 83.00 97 TYR A C 1
ATOM 798 O O . TYR A 1 97 ? -12.157 23.081 9.042 1.00 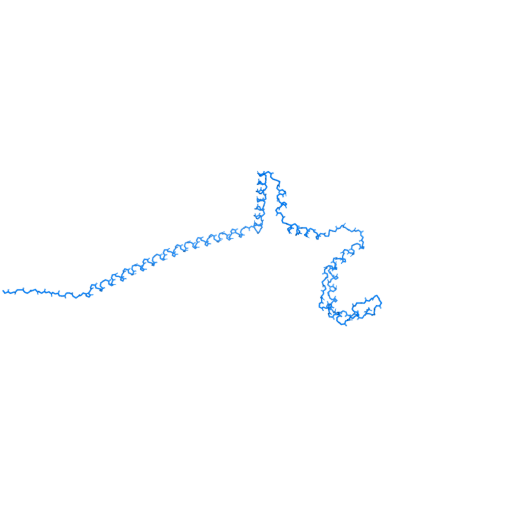83.00 97 TYR A O 1
ATOM 806 N N . GLU A 1 98 ? -13.351 24.158 7.484 1.00 81.94 98 GLU A N 1
ATOM 807 C CA . GLU A 1 98 ? -12.452 23.776 6.389 1.00 81.94 98 GLU A CA 1
ATOM 808 C C . GLU A 1 98 ? -11.055 24.377 6.571 1.00 81.94 98 GLU A C 1
ATOM 810 O O . GLU A 1 98 ? -10.049 23.709 6.332 1.00 81.94 98 GLU A O 1
ATOM 815 N N . LYS A 1 99 ? -10.975 25.613 7.071 1.00 83.44 99 LYS A N 1
ATOM 816 C CA . LYS A 1 99 ? -9.699 26.292 7.331 1.00 83.44 99 LYS A CA 1
ATOM 817 C C . LYS A 1 99 ? -8.977 25.683 8.526 1.00 83.44 99 LYS A C 1
ATOM 819 O O . LYS A 1 99 ? -7.776 25.446 8.442 1.00 83.44 99 LYS A O 1
ATOM 824 N N . VAL A 1 100 ? -9.703 25.382 9.603 1.00 85.62 100 VAL A N 1
ATOM 825 C CA . VAL A 1 100 ? -9.144 24.704 10.785 1.00 85.62 100 VAL A CA 1
ATOM 826 C C . VAL A 1 100 ? -8.629 23.315 10.409 1.00 85.62 100 VAL A C 1
ATOM 828 O O . VAL A 1 100 ? -7.497 22.967 10.730 1.00 85.62 100 VAL A O 1
ATOM 831 N N . LYS A 1 101 ? -9.401 22.554 9.628 1.00 84.94 101 LYS A N 1
ATOM 832 C CA . LYS A 1 101 ? -8.995 21.237 9.128 1.00 84.94 101 LYS A CA 1
ATOM 833 C C . LYS A 1 101 ? -7.733 21.305 8.266 1.00 84.94 101 LYS A C 1
ATOM 835 O O . LYS A 1 101 ? -6.866 20.450 8.402 1.00 84.94 101 LYS A O 1
ATOM 840 N N . LEU A 1 102 ? -7.599 22.314 7.402 1.00 83.12 102 LEU A N 1
ATOM 841 C CA . LEU A 1 102 ? -6.383 22.515 6.603 1.00 83.12 102 LEU A CA 1
ATOM 842 C C . LEU A 1 102 ? -5.162 22.879 7.457 1.00 83.12 102 LEU A C 1
ATOM 844 O O . LEU A 1 102 ? -4.057 22.474 7.112 1.00 83.12 102 LEU A O 1
ATOM 848 N N . LEU A 1 103 ? -5.353 23.602 8.564 1.00 85.62 103 LEU A N 1
ATOM 849 C CA . LEU A 1 103 ? -4.285 23.922 9.518 1.00 85.62 103 LEU A CA 1
ATOM 850 C C . LEU A 1 103 ? -3.846 22.702 10.343 1.00 85.62 103 LEU A C 1
ATOM 852 O O . LEU A 1 103 ? -2.675 22.603 10.699 1.00 85.62 103 LEU A O 1
ATOM 856 N N . GLU A 1 104 ? -4.762 21.774 10.636 1.00 83.44 104 GLU A N 1
ATOM 857 C CA . GLU A 1 104 ? -4.459 20.520 11.341 1.00 83.44 104 GLU A CA 1
ATOM 858 C C . GLU A 1 104 ? -3.669 19.519 10.475 1.00 83.44 104 GLU A C 1
ATOM 860 O O . GLU A 1 104 ? -2.966 18.659 11.011 1.00 83.44 104 GLU A O 1
ATOM 865 N N . ILE A 1 105 ? -3.763 19.602 9.142 1.00 84.94 105 ILE A N 1
ATOM 866 C CA . ILE A 1 105 ? -3.043 18.696 8.238 1.00 84.94 105 ILE A CA 1
ATOM 867 C C . ILE A 1 105 ? -1.553 19.063 8.216 1.00 84.94 105 ILE A C 1
ATOM 869 O O . ILE A 1 105 ? -1.155 20.112 7.712 1.00 84.94 105 ILE A O 1
ATOM 873 N N . SER A 1 106 ? -0.710 18.151 8.709 1.00 86.44 106 SER A N 1
ATOM 874 C CA . SER A 1 106 ? 0.747 18.300 8.668 1.00 86.44 106 SER A CA 1
ATOM 875 C C . SER A 1 106 ? 1.281 18.329 7.230 1.00 86.44 106 SER A C 1
ATOM 877 O O . SER A 1 106 ? 0.777 17.634 6.342 1.00 86.44 106 SER A O 1
ATOM 879 N N . ALA A 1 107 ? 2.364 19.080 7.008 1.00 80.81 107 ALA A N 1
ATOM 880 C CA . ALA A 1 107 ? 3.041 19.167 5.714 1.00 80.81 107 ALA A CA 1
ATOM 881 C C . ALA A 1 107 ? 3.472 17.786 5.183 1.00 80.81 107 ALA A C 1
ATOM 883 O O . ALA A 1 107 ? 3.360 17.520 3.986 1.00 80.81 107 ALA A O 1
ATOM 884 N N . GLU A 1 108 ? 3.899 16.878 6.066 1.00 79.88 108 GLU A N 1
ATOM 885 C CA . GLU A 1 108 ? 4.266 15.513 5.675 1.00 79.88 108 GLU A CA 1
ATOM 886 C C . GLU A 1 108 ? 3.064 14.696 5.184 1.00 79.88 108 GLU A C 1
ATOM 888 O O . GLU A 1 108 ? 3.182 13.887 4.261 1.00 79.88 108 GLU A O 1
ATOM 893 N N . ASP A 1 109 ? 1.896 14.895 5.794 1.00 82.56 109 ASP A N 1
ATOM 894 C CA . ASP A 1 109 ? 0.683 14.162 5.443 1.00 82.56 109 ASP A CA 1
ATOM 895 C C . ASP A 1 109 ? 0.086 14.684 4.139 1.00 82.56 109 ASP A C 1
ATOM 897 O O . ASP A 1 109 ? -0.340 13.889 3.294 1.00 82.56 109 ASP A O 1
ATOM 901 N N . ALA A 1 110 ? 0.173 15.997 3.911 1.00 81.75 110 ALA A N 1
ATOM 902 C CA . ALA A 1 110 ? -0.098 16.598 2.613 1.00 81.75 110 ALA A CA 1
ATOM 903 C C . ALA A 1 110 ? 0.849 16.049 1.529 1.00 81.75 110 ALA A C 1
ATOM 905 O O . ALA A 1 110 ? 0.389 15.632 0.464 1.00 81.75 110 ALA A O 1
ATOM 906 N N . GLU A 1 111 ? 2.156 15.949 1.796 1.00 81.88 111 GLU A N 1
ATOM 907 C CA . GLU A 1 111 ? 3.119 15.409 0.829 1.00 81.88 111 GLU A CA 1
ATOM 908 C C . GLU A 1 111 ? 2.863 13.923 0.525 1.00 81.88 111 GLU A C 1
ATOM 910 O O . GLU A 1 111 ? 2.869 13.501 -0.636 1.00 81.88 111 GLU A O 1
ATOM 915 N N . ARG A 1 112 ? 2.576 13.109 1.550 1.00 82.75 112 ARG A N 1
ATOM 916 C CA . ARG A 1 112 ? 2.179 11.703 1.377 1.00 82.75 112 ARG A CA 1
ATOM 917 C C . ARG A 1 112 ? 0.917 11.578 0.523 1.00 82.75 112 ARG A C 1
ATOM 919 O O . ARG A 1 112 ? 0.847 10.692 -0.335 1.00 82.75 112 ARG A O 1
ATOM 926 N N . TRP A 1 113 ? -0.066 12.449 0.733 1.00 78.06 113 TRP A N 1
ATOM 927 C CA . TRP A 1 113 ? -1.298 12.482 -0.053 1.00 78.06 113 TRP A CA 1
ATOM 928 C C . TRP A 1 113 ? -1.042 12.862 -1.517 1.00 78.06 113 TRP A C 1
ATOM 930 O O . TRP A 1 113 ? -1.511 12.178 -2.432 1.00 78.06 113 TRP A O 1
ATOM 940 N N . GLU A 1 114 ? -0.215 13.875 -1.761 1.00 76.88 114 GLU A N 1
ATOM 941 C CA . GLU A 1 114 ? 0.168 14.301 -3.108 1.00 76.88 114 GLU A CA 1
ATOM 942 C C . GLU A 1 114 ? 1.004 13.240 -3.840 1.00 76.88 114 GLU A C 1
ATOM 944 O O . GLU A 1 114 ? 0.758 12.953 -5.013 1.00 76.88 114 GLU A O 1
ATOM 949 N N . ARG A 1 115 ? 1.911 12.536 -3.150 1.00 78.88 115 ARG A N 1
ATOM 950 C CA . ARG A 1 115 ? 2.643 11.387 -3.721 1.00 78.88 115 ARG A CA 1
ATOM 951 C C . ARG A 1 115 ? 1.700 10.262 -4.160 1.00 78.88 115 ARG A C 1
ATOM 953 O O . ARG A 1 115 ? 1.921 9.654 -5.211 1.00 78.88 115 ARG A O 1
ATOM 960 N N . LYS A 1 116 ? 0.632 9.996 -3.396 1.00 75.69 116 LYS A N 1
ATOM 961 C CA . LYS A 1 116 ? -0.402 9.008 -3.760 1.00 75.69 116 LYS A CA 1
ATOM 962 C C . LYS A 1 116 ? -1.203 9.442 -4.993 1.00 75.69 116 LYS A C 1
ATOM 964 O O . LYS A 1 116 ? -1.493 8.598 -5.841 1.00 75.69 116 LYS A O 1
ATOM 969 N N . LYS A 1 117 ? -1.516 10.735 -5.141 1.00 71.00 117 LYS A N 1
ATOM 970 C CA . LYS A 1 117 ? -2.172 11.279 -6.348 1.00 71.00 117 LYS A CA 1
ATOM 971 C C . LYS A 1 117 ? -1.259 11.263 -7.578 1.00 71.00 117 LYS A C 1
ATOM 973 O O . LYS A 1 117 ? -1.707 10.895 -8.662 1.00 71.00 117 LYS A O 1
ATOM 978 N N . LYS A 1 118 ? 0.025 11.600 -7.412 1.00 64.81 118 LYS A N 1
ATOM 979 C CA . LYS A 1 118 ? 1.003 11.778 -8.502 1.00 64.81 118 LYS A CA 1
ATOM 980 C C . LYS A 1 118 ? 1.310 10.497 -9.294 1.00 64.81 118 LYS A C 1
ATOM 982 O O . LYS A 1 118 ? 1.783 10.577 -10.421 1.00 64.81 118 LYS A O 1
ATOM 987 N N . ARG A 1 119 ? 1.009 9.306 -8.758 1.00 64.81 119 ARG A N 1
ATOM 988 C CA . ARG A 1 119 ? 1.187 8.012 -9.459 1.00 64.81 119 ARG A CA 1
ATOM 989 C C . ARG A 1 119 ? 0.021 7.609 -10.375 1.00 64.81 119 ARG A C 1
ATOM 991 O O . ARG A 1 119 ? -0.078 6.438 -10.735 1.00 64.81 119 ARG A O 1
ATOM 998 N N . LYS A 1 120 ? -0.861 8.526 -10.780 1.00 74.62 120 LYS A N 1
ATOM 999 C CA . LYS A 1 120 ? -1.905 8.216 -11.767 1.00 74.62 120 LYS A CA 1
ATOM 1000 C C . LYS A 1 120 ? -1.364 8.453 -13.187 1.00 74.62 120 LYS A C 1
ATOM 1002 O O . LYS A 1 120 ? -1.134 9.593 -13.564 1.00 74.62 120 LYS A O 1
ATOM 1007 N N . ASN A 1 121 ? -1.159 7.388 -13.968 1.00 72.25 121 ASN A N 1
ATOM 1008 C CA . ASN A 1 121 ? -0.993 7.475 -15.427 1.00 72.25 121 ASN A CA 1
ATOM 1009 C C . ASN A 1 121 ? -2.317 7.029 -16.068 1.00 72.25 121 ASN A C 1
ATOM 1011 O O . ASN A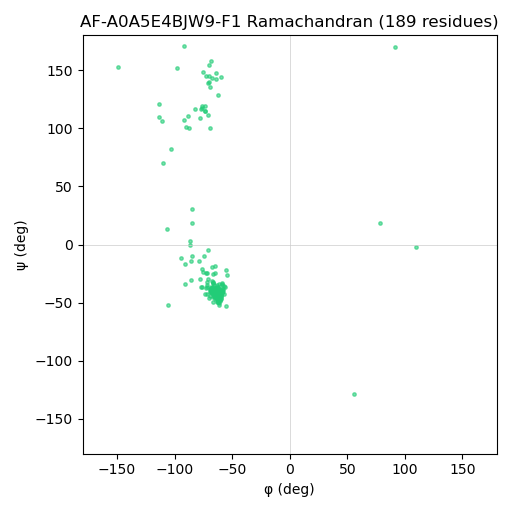 1 121 ? -2.461 5.837 -16.344 1.00 72.25 121 ASN A O 1
ATOM 1015 N N . PRO A 1 122 ? -3.323 7.919 -16.171 1.00 80.00 122 PRO A N 1
ATOM 1016 C CA . PRO A 1 122 ? -4.611 7.558 -16.749 1.00 80.00 122 PRO A CA 1
ATOM 1017 C C . PRO A 1 122 ? -4.444 7.185 -18.227 1.00 80.00 122 PRO A C 1
ATOM 1019 O O . PRO A 1 122 ? -3.641 7.791 -18.943 1.00 80.00 122 PRO A O 1
ATOM 1022 N N . ASP A 1 123 ? -5.198 6.181 -18.673 1.00 77.44 123 ASP A N 1
ATOM 1023 C CA . ASP A 1 123 ? -5.298 5.862 -20.092 1.00 77.44 123 ASP A CA 1
ATOM 1024 C C . ASP A 1 123 ? -6.154 6.936 -20.771 1.00 77.44 123 ASP A C 1
ATOM 1026 O O . ASP A 1 123 ? -7.302 7.162 -20.391 1.00 77.44 123 ASP A O 1
ATOM 1030 N N . LEU A 1 124 ? -5.558 7.648 -21.724 1.00 79.25 124 LEU A N 1
ATOM 1031 C CA . LEU A 1 124 ? -6.217 8.718 -22.476 1.00 79.25 124 LEU A CA 1
ATOM 1032 C C . LEU A 1 124 ? -6.969 8.171 -23.703 1.00 79.25 124 LEU A C 1
ATOM 1034 O O . LEU A 1 124 ? -7.541 8.953 -24.458 1.00 79.25 124 LEU A O 1
ATOM 1038 N N . GLY A 1 125 ? -6.982 6.846 -23.889 1.00 85.81 125 GLY A N 1
ATOM 1039 C CA . GLY A 1 125 ? -7.546 6.177 -25.052 1.00 85.81 125 GLY A CA 1
ATOM 1040 C C . GLY A 1 125 ? -6.514 5.953 -26.156 1.00 85.81 125 GLY A C 1
ATOM 1041 O O . GLY A 1 125 ? -5.385 6.451 -26.115 1.00 85.81 125 GLY A O 1
ATOM 1042 N N . PHE A 1 126 ? -6.909 5.173 -27.161 1.00 90.94 126 PHE A N 1
ATOM 1043 C CA . PHE A 1 126 ? -6.063 4.871 -28.310 1.00 90.94 126 PHE A CA 1
ATOM 1044 C C . PHE A 1 126 ? -5.960 6.089 -29.238 1.00 90.94 126 PHE A C 1
ATOM 1046 O O . PHE A 1 126 ? -6.956 6.505 -29.826 1.00 90.94 126 PHE A O 1
ATOM 1053 N N . SER A 1 127 ? -4.756 6.652 -29.366 1.00 89.50 127 SER A N 1
ATOM 1054 C CA . SER A 1 127 ? -4.463 7.755 -30.289 1.00 89.50 127 SER A CA 1
ATOM 1055 C C . SER A 1 12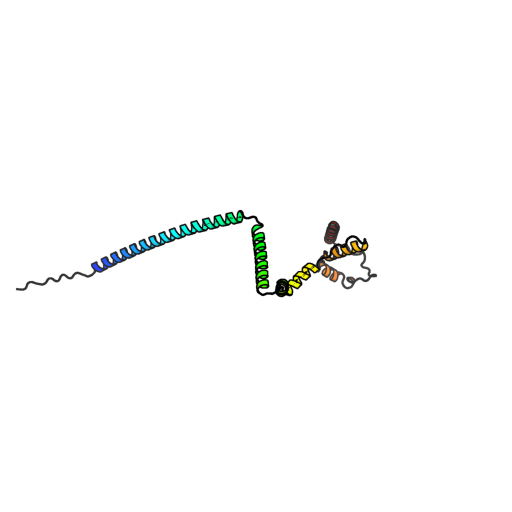7 ? -3.671 7.296 -31.515 1.00 89.50 127 SER A C 1
ATOM 1057 O O . SER A 1 127 ? -4.072 7.567 -32.639 1.00 89.50 127 SER A O 1
ATOM 1059 N N . ASP A 1 128 ? -2.554 6.601 -31.298 1.00 94.81 128 ASP A N 1
ATOM 1060 C CA . ASP A 1 128 ? -1.661 6.097 -32.342 1.00 94.81 128 ASP A CA 1
ATOM 1061 C C . ASP A 1 128 ? -0.980 4.802 -31.876 1.00 94.81 128 ASP A C 1
ATOM 1063 O O . ASP A 1 128 ? -0.749 4.601 -30.677 1.00 94.81 128 ASP A O 1
ATOM 1067 N N . TYR A 1 129 ? -0.614 3.941 -32.825 1.00 94.19 129 TYR A N 1
ATOM 1068 C CA . TYR A 1 129 ? 0.103 2.696 -32.563 1.00 94.19 129 TYR A CA 1
ATOM 1069 C C . TYR A 1 129 ? 1.480 2.956 -31.946 1.00 94.19 129 TYR A C 1
ATOM 1071 O O . TYR A 1 129 ? 1.865 2.253 -31.013 1.00 94.19 129 TYR A O 1
ATOM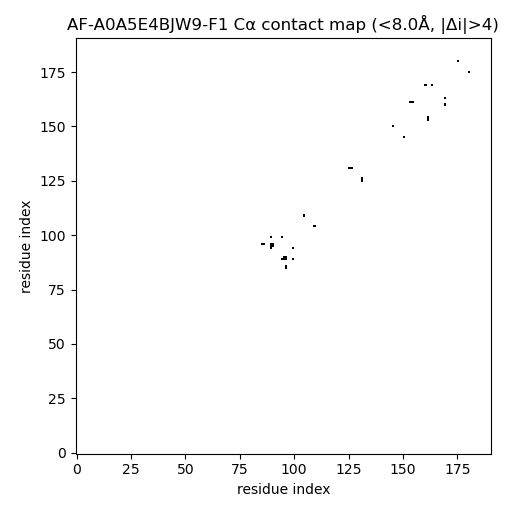 1079 N N . ALA A 1 130 ? 2.198 3.999 -32.382 1.00 94.50 130 ALA A N 1
ATOM 1080 C CA . ALA A 1 130 ? 3.493 4.343 -31.793 1.00 94.50 130 ALA A CA 1
ATOM 1081 C C . ALA A 1 130 ? 3.350 4.820 -30.338 1.00 94.50 130 ALA A C 1
ATOM 1083 O O . ALA A 1 130 ? 4.140 4.441 -29.473 1.00 94.50 130 ALA A O 1
ATOM 1084 N N . ALA A 1 131 ? 2.308 5.602 -30.037 1.00 91.62 131 ALA A N 1
ATOM 1085 C CA . ALA A 1 131 ? 2.027 6.066 -28.680 1.00 91.62 131 ALA A CA 1
ATOM 1086 C C . ALA A 1 131 ? 1.604 4.914 -27.749 1.00 91.62 131 ALA A C 1
ATOM 1088 O O . ALA A 1 131 ? 2.037 4.860 -26.594 1.00 91.62 131 ALA A O 1
ATOM 1089 N N . ALA A 1 132 ? 0.796 3.975 -28.251 1.00 91.44 132 ALA A N 1
ATOM 1090 C CA . ALA A 1 132 ? 0.420 2.765 -27.524 1.00 91.44 132 ALA A CA 1
ATOM 1091 C C . ALA A 1 132 ? 1.647 1.885 -27.233 1.00 91.44 132 ALA A C 1
ATOM 1093 O O . ALA A 1 132 ? 1.871 1.501 -26.081 1.00 91.44 132 ALA A O 1
ATOM 1094 N N . GLN A 1 133 ? 2.500 1.667 -28.240 1.00 93.88 133 GLN A N 1
ATOM 1095 C CA . GLN A 1 133 ? 3.743 0.912 -28.094 1.00 93.88 133 GLN A CA 1
ATOM 1096 C C . GLN A 1 133 ? 4.692 1.575 -27.093 1.00 93.88 133 GLN A C 1
ATOM 1098 O O . GLN A 1 133 ? 5.246 0.899 -26.230 1.00 93.88 133 GLN A O 1
ATOM 1103 N N . LEU A 1 134 ? 4.848 2.901 -27.143 1.00 93.12 134 LEU A N 1
ATOM 1104 C CA . LEU A 1 134 ? 5.693 3.642 -26.206 1.00 93.12 134 LEU A CA 1
ATOM 1105 C C . LEU A 1 134 ? 5.196 3.501 -24.758 1.00 93.12 134 LEU A C 1
ATOM 1107 O O . LEU A 1 134 ? 5.996 3.333 -23.836 1.00 93.12 134 LEU A O 1
ATOM 1111 N N . ARG A 1 135 ? 3.874 3.518 -24.538 1.00 90.62 135 ARG A N 1
ATOM 1112 C CA . ARG A 1 135 ? 3.280 3.284 -23.210 1.00 90.62 135 ARG A CA 1
ATOM 1113 C C . ARG A 1 135 ? 3.534 1.865 -22.714 1.00 90.62 135 ARG A C 1
ATOM 1115 O O . ARG A 1 135 ? 3.917 1.699 -21.553 1.00 90.62 135 ARG A O 1
ATOM 1122 N N . GLN A 1 136 ? 3.339 0.863 -23.570 1.00 91.44 136 GLN A N 1
ATOM 1123 C CA . GLN A 1 136 ? 3.633 -0.531 -23.241 1.00 91.44 136 GLN A CA 1
ATOM 1124 C C . GLN A 1 136 ? 5.121 -0.714 -22.930 1.00 91.44 136 GLN A C 1
ATOM 1126 O O . GLN A 1 136 ? 5.453 -1.257 -21.879 1.00 91.44 136 GLN A O 1
ATOM 1131 N N . TYR A 1 137 ? 6.007 -0.172 -23.766 1.00 94.06 137 TYR A N 1
ATOM 1132 C CA . TYR A 1 137 ? 7.451 -0.183 -23.555 1.00 94.06 137 TYR A CA 1
ATOM 1133 C C . TYR A 1 137 ? 7.822 0.431 -22.202 1.00 94.06 137 TYR A C 1
ATOM 1135 O O . TYR A 1 137 ? 8.432 -0.236 -21.375 1.00 94.06 137 TYR A O 1
ATOM 1143 N N . HIS A 1 138 ? 7.355 1.646 -21.893 1.00 93.06 138 HIS A N 1
ATOM 1144 C CA . HIS A 1 138 ? 7.612 2.275 -20.594 1.00 93.06 138 HIS A CA 1
ATOM 1145 C C . HIS A 1 138 ? 7.098 1.462 -19.400 1.00 93.06 138 HIS A C 1
ATOM 1147 O O . HIS A 1 138 ? 7.702 1.512 -18.325 1.00 93.06 138 HIS A O 1
ATOM 1153 N N . ARG A 1 139 ? 5.978 0.745 -19.548 1.00 91.25 139 ARG A N 1
ATOM 1154 C CA . ARG A 1 139 ? 5.467 -0.161 -18.512 1.00 91.25 139 ARG A CA 1
ATOM 1155 C C . ARG A 1 139 ? 6.411 -1.346 -18.320 1.00 91.25 139 ARG A C 1
ATOM 1157 O O . ARG A 1 139 ? 6.792 -1.606 -17.183 1.00 91.25 139 ARG A O 1
ATOM 1164 N N . LEU A 1 140 ? 6.803 -2.011 -19.405 1.00 93.81 140 LEU A N 1
ATOM 1165 C CA . LEU A 1 140 ? 7.694 -3.171 -19.371 1.00 93.81 140 LEU A CA 1
ATOM 1166 C C . LEU A 1 140 ? 9.076 -2.794 -18.822 1.00 93.81 140 LEU A C 1
ATOM 1168 O O . LEU A 1 140 ? 9.538 -3.415 -17.871 1.00 93.81 140 LEU A O 1
ATOM 1172 N N . THR A 1 141 ? 9.682 -1.698 -19.291 1.00 92.69 141 THR A N 1
ATOM 1173 C CA . THR A 1 141 ? 10.981 -1.213 -18.789 1.00 92.69 141 THR A CA 1
ATOM 1174 C C . THR A 1 141 ? 10.958 -0.902 -17.291 1.00 92.69 141 THR A C 1
ATOM 1176 O O . THR A 1 141 ? 11.956 -1.102 -16.610 1.00 92.69 141 THR A O 1
ATOM 1179 N N . LYS A 1 142 ? 9.826 -0.437 -16.743 1.00 91.88 142 LYS A N 1
ATOM 1180 C CA . LYS A 1 142 ? 9.677 -0.207 -15.293 1.00 91.88 142 LYS A CA 1
ATOM 1181 C C . LYS A 1 142 ? 9.495 -1.492 -14.482 1.00 91.88 142 LYS A C 1
ATOM 1183 O O . LYS A 1 142 ? 9.711 -1.464 -13.274 1.00 91.88 142 LYS A O 1
ATOM 1188 N N . GLN A 1 143 ? 9.012 -2.565 -15.104 1.00 91.31 143 GLN A N 1
ATOM 1189 C CA . GLN A 1 143 ? 8.772 -3.851 -14.446 1.00 91.31 143 GLN A CA 1
ATOM 1190 C C . GLN A 1 143 ? 10.030 -4.723 -14.409 1.00 91.31 143 GLN A C 1
ATOM 1192 O O . GLN A 1 143 ? 10.203 -5.475 -13.450 1.00 91.31 143 GLN A O 1
ATOM 1197 N N . ILE A 1 144 ? 10.904 -4.594 -15.411 1.00 92.00 144 ILE A N 1
ATOM 1198 C CA . ILE A 1 144 ? 12.179 -5.312 -15.480 1.00 92.00 144 ILE A CA 1
ATOM 1199 C C . ILE A 1 144 ? 13.068 -4.899 -14.299 1.00 92.00 144 ILE A C 1
ATOM 1201 O O . ILE A 1 144 ? 13.293 -3.714 -14.051 1.00 92.00 144 ILE A O 1
ATOM 1205 N N . LYS A 1 145 ? 13.587 -5.893 -13.573 1.00 92.56 145 LYS A N 1
ATOM 1206 C CA . LYS A 1 145 ? 14.545 -5.716 -12.476 1.00 92.56 145 LYS A CA 1
ATOM 1207 C C . LYS A 1 145 ? 15.881 -6.342 -12.884 1.00 92.56 145 LYS A C 1
ATOM 1209 O O . LYS A 1 145 ? 15.929 -7.562 -13.003 1.00 92.56 145 LYS A O 1
ATOM 1214 N N . PRO A 1 146 ? 16.929 -5.540 -13.137 1.00 93.06 146 PRO A N 1
ATOM 1215 C CA . PRO A 1 146 ? 18.241 -6.066 -13.502 1.00 93.06 146 PRO A CA 1
ATOM 1216 C C . PRO A 1 146 ? 18.944 -6.760 -12.328 1.00 93.06 146 PRO A C 1
ATOM 1218 O O . PRO A 1 146 ? 18.941 -6.242 -11.210 1.00 93.06 146 PRO A O 1
ATOM 1221 N N . ASP A 1 147 ? 19.608 -7.882 -12.607 1.00 93.06 147 ASP A N 1
ATOM 1222 C CA . ASP A 1 147 ? 20.421 -8.615 -11.634 1.00 93.06 147 ASP A CA 1
ATOM 1223 C C . ASP A 1 147 ? 21.856 -8.067 -11.624 1.00 93.06 147 ASP A C 1
ATOM 1225 O O . ASP A 1 147 ? 22.675 -8.399 -12.486 1.00 93.06 147 ASP A O 1
ATOM 1229 N N . MET A 1 148 ? 22.173 -7.224 -10.638 1.00 93.50 148 MET A N 1
ATOM 1230 C CA . MET A 1 148 ? 23.454 -6.502 -10.583 1.00 93.50 148 MET A CA 1
ATOM 1231 C C . MET A 1 148 ? 24.679 -7.426 -10.502 1.00 93.50 148 MET A C 1
ATOM 1233 O O . MET A 1 148 ? 25.699 -7.127 -11.114 1.00 93.50 148 MET A O 1
ATOM 1237 N N . GLU A 1 149 ? 24.582 -8.576 -9.830 1.00 92.94 149 GLU A N 1
ATOM 1238 C CA . GLU A 1 149 ? 25.697 -9.532 -9.742 1.00 92.94 149 GLU A CA 1
ATOM 1239 C C . GLU A 1 149 ? 26.073 -10.118 -11.109 1.00 92.94 149 GLU A C 1
ATOM 1241 O O . GLU A 1 149 ? 27.251 -10.278 -11.431 1.00 92.94 149 GLU A O 1
ATOM 1246 N N . THR A 1 150 ? 25.070 -10.442 -11.931 1.00 90.75 150 THR A N 1
ATOM 1247 C CA . THR A 1 150 ? 25.306 -10.966 -13.284 1.00 90.75 150 THR A CA 1
ATOM 1248 C C . THR A 1 150 ? 25.927 -9.889 -14.166 1.00 90.75 150 THR A C 1
ATOM 1250 O O . THR A 1 150 ? 26.906 -10.151 -14.862 1.00 90.75 150 THR A O 1
ATOM 1253 N N . TYR A 1 151 ? 25.435 -8.654 -14.049 1.00 92.69 151 TYR A N 1
ATOM 1254 C CA . TYR A 1 151 ? 25.961 -7.494 -14.754 1.00 92.69 151 TYR A CA 1
ATOM 1255 C C . TYR A 1 151 ? 27.435 -7.231 -14.418 1.00 92.69 151 TYR A C 1
ATOM 1257 O O . TYR A 1 151 ? 28.243 -7.054 -15.327 1.00 92.69 151 TYR A O 1
ATOM 1265 N N . GLU A 1 152 ? 27.816 -7.256 -13.139 1.00 93.88 152 GLU A N 1
ATOM 1266 C CA . GLU A 1 152 ? 29.208 -7.056 -12.715 1.00 93.88 152 GLU A CA 1
ATOM 1267 C C . GLU A 1 152 ? 30.132 -8.177 -13.206 1.00 93.88 152 GLU A C 1
ATOM 1269 O O . GLU A 1 152 ? 31.206 -7.891 -13.736 1.00 93.88 152 GLU A O 1
ATOM 1274 N N . ARG A 1 153 ? 29.689 -9.441 -13.135 1.00 92.12 153 ARG A N 1
ATOM 1275 C CA . ARG A 1 153 ? 30.439 -10.585 -13.686 1.00 92.12 153 ARG A CA 1
ATOM 1276 C C . ARG A 1 153 ? 30.656 -10.463 -15.193 1.00 92.12 153 ARG A C 1
ATOM 1278 O O . ARG A 1 153 ? 31.737 -10.786 -15.678 1.00 92.12 153 ARG A O 1
ATOM 1285 N N . LEU A 1 154 ? 29.642 -10.040 -15.951 1.00 89.56 154 LEU A N 1
ATOM 1286 C CA . LEU A 1 154 ? 29.779 -9.819 -17.394 1.00 89.56 154 LEU A CA 1
ATOM 1287 C C . LEU A 1 154 ? 30.698 -8.627 -17.680 1.00 89.56 154 LEU A C 1
ATOM 1289 O O . LEU A 1 154 ? 31.547 -8.711 -18.565 1.00 89.56 154 LEU A O 1
ATOM 1293 N N . ARG A 1 155 ? 30.580 -7.546 -16.905 1.00 91.81 155 ARG A N 1
ATOM 1294 C CA . ARG A 1 155 ? 31.442 -6.367 -17.029 1.00 91.81 155 ARG A CA 1
ATOM 1295 C C . ARG A 1 155 ? 32.915 -6.707 -16.818 1.00 91.81 155 ARG A C 1
ATOM 1297 O O . ARG A 1 155 ? 33.747 -6.251 -17.591 1.00 91.81 155 ARG A O 1
ATOM 1304 N N . GLU A 1 156 ? 33.240 -7.520 -15.818 1.00 92.75 156 GLU A N 1
ATOM 1305 C CA . GLU A 1 156 ? 34.618 -7.958 -15.568 1.00 92.75 156 GLU A CA 1
ATOM 1306 C C . GLU A 1 156 ? 35.157 -8.846 -16.702 1.00 92.75 156 GLU A C 1
ATOM 1308 O O . GLU A 1 156 ? 36.293 -8.668 -17.135 1.00 92.75 156 GLU A O 1
ATOM 1313 N N . LYS A 1 157 ? 34.331 -9.753 -17.242 1.00 89.31 157 LYS A N 1
ATOM 1314 C CA . LYS A 1 157 ? 34.714 -10.640 -18.356 1.00 89.31 157 LYS A CA 1
ATOM 1315 C C . LYS A 1 157 ? 34.969 -9.896 -19.666 1.00 89.31 157 LYS A C 1
ATOM 1317 O O . LYS A 1 157 ? 35.883 -10.263 -20.397 1.00 89.31 157 LYS A O 1
ATOM 1322 N N . HIS A 1 158 ? 34.142 -8.899 -19.978 1.00 86.25 158 HIS A N 1
ATOM 1323 C CA . HIS A 1 158 ? 34.220 -8.147 -21.233 1.00 86.25 158 HIS A CA 1
ATOM 1324 C C . HIS A 1 158 ? 35.114 -6.898 -21.141 1.00 86.25 158 HIS A C 1
ATOM 1326 O O . HIS A 1 158 ? 35.534 -6.376 -22.170 1.00 86.25 158 HIS A O 1
ATOM 1332 N N . GLY A 1 159 ? 35.442 -6.423 -19.935 1.00 87.56 159 GLY A N 1
ATOM 1333 C CA . GLY A 1 159 ? 36.375 -5.316 -19.716 1.00 87.56 159 GLY A CA 1
ATOM 1334 C C . GLY A 1 159 ? 35.979 -4.039 -20.466 1.00 87.56 159 GLY A C 1
ATOM 1335 O O . GLY A 1 159 ? 34.841 -3.582 -20.381 1.00 87.56 159 GLY A O 1
ATOM 1336 N N . GLU A 1 160 ? 36.921 -3.472 -21.223 1.00 82.94 160 GLU A N 1
ATOM 1337 C CA . GLU A 1 160 ? 36.709 -2.270 -22.051 1.00 82.94 160 GLU A CA 1
ATOM 1338 C C . GLU A 1 160 ? 35.703 -2.495 -23.193 1.00 82.94 160 GLU A C 1
ATOM 1340 O O . GLU A 1 160 ? 35.041 -1.564 -23.648 1.00 82.94 160 GLU A O 1
ATOM 1345 N N . GLU A 1 161 ? 35.531 -3.744 -23.629 1.00 84.44 161 GLU A N 1
ATOM 1346 C CA . GLU A 1 161 ? 34.581 -4.113 -24.680 1.00 84.44 161 GLU A CA 1
ATOM 1347 C C . GLU A 1 161 ? 33.119 -4.097 -24.193 1.00 84.44 161 GLU A C 1
ATOM 1349 O O . GLU A 1 161 ? 32.191 -4.165 -24.999 1.00 84.44 161 GLU A O 1
ATOM 1354 N N . PHE A 1 162 ? 32.898 -3.953 -22.880 1.00 87.50 162 PHE A N 1
ATOM 1355 C CA . PHE A 1 162 ? 31.571 -3.863 -22.271 1.00 87.50 162 PHE A CA 1
ATOM 1356 C C . PHE A 1 162 ? 30.812 -2.576 -22.637 1.00 87.50 162 PHE A C 1
ATOM 1358 O O . PHE A 1 162 ? 29.585 -2.528 -22.533 1.00 87.50 162 PHE A O 1
ATOM 1365 N N . PHE A 1 163 ? 31.516 -1.539 -23.102 1.00 88.69 163 PHE A N 1
ATOM 1366 C CA . PHE A 1 163 ? 30.924 -0.291 -23.588 1.00 88.69 163 PHE A CA 1
ATOM 1367 C C . PHE A 1 163 ? 31.082 -0.170 -25.115 1.00 88.69 163 PHE A C 1
ATOM 1369 O O . PHE A 1 163 ? 31.863 0.657 -25.596 1.00 88.69 163 PHE A O 1
ATOM 1376 N N . PRO A 1 164 ? 30.370 -0.993 -25.911 1.00 88.31 164 PRO A N 1
ATOM 1377 C CA . PRO A 1 164 ? 30.535 -1.010 -27.356 1.00 88.31 164 PRO A CA 1
ATOM 1378 C C . PRO A 1 164 ? 29.994 0.268 -28.005 1.00 88.31 164 PRO A C 1
ATOM 1380 O O . PRO A 1 164 ? 28.960 0.814 -27.618 1.00 88.31 164 PRO A O 1
ATOM 1383 N N . THR A 1 165 ? 30.672 0.709 -29.063 1.00 87.50 165 THR A N 1
ATOM 1384 C CA . THR A 1 165 ? 30.137 1.695 -30.013 1.00 87.50 165 THR A CA 1
ATOM 1385 C C . THR A 1 165 ? 29.429 0.983 -31.169 1.00 87.50 165 THR A C 1
AT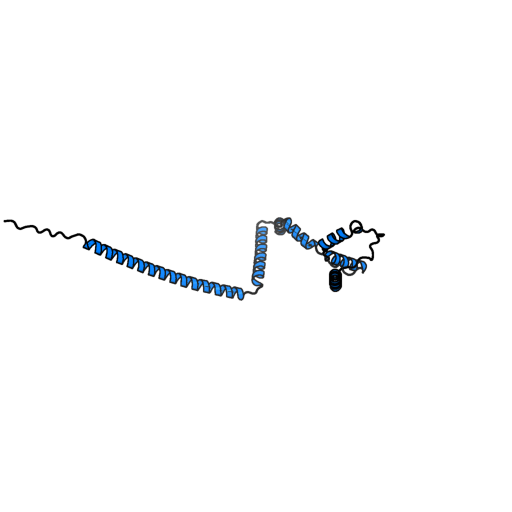OM 1387 O O . THR A 1 165 ? 29.526 -0.237 -31.306 1.00 87.50 165 THR A O 1
ATOM 1390 N N . SER A 1 166 ? 28.728 1.725 -32.032 1.00 86.38 166 SER A N 1
ATOM 1391 C CA . SER A 1 166 ? 27.970 1.165 -33.168 1.00 86.38 166 SER A CA 1
ATOM 1392 C C . SER A 1 166 ? 28.796 0.292 -34.122 1.00 86.38 166 SER A C 1
ATOM 1394 O O . SER A 1 166 ? 28.226 -0.520 -34.842 1.00 86.38 166 SER A O 1
ATOM 1396 N N . ASN A 1 167 ? 30.122 0.462 -34.130 1.00 84.94 167 ASN A N 1
ATOM 1397 C CA . ASN A 1 167 ? 31.054 -0.246 -35.011 1.00 84.94 167 ASN A CA 1
ATOM 1398 C C . ASN A 1 167 ? 31.868 -1.323 -34.265 1.00 84.94 167 ASN A C 1
ATOM 1400 O O . ASN A 1 167 ? 32.884 -1.784 -34.780 1.00 84.94 167 ASN A O 1
ATOM 1404 N N . SER A 1 168 ? 31.475 -1.679 -33.037 1.00 80.50 168 SER A N 1
ATOM 1405 C CA . SER A 1 168 ? 32.157 -2.696 -32.233 1.00 80.50 168 SER A CA 1
ATOM 1406 C C . SER A 1 168 ? 31.846 -4.119 -32.716 1.00 80.50 168 SER A C 1
ATOM 1408 O O . SER A 1 168 ? 30.749 -4.392 -33.202 1.00 80.50 168 SER A O 1
ATOM 1410 N N . LEU A 1 169 ? 32.797 -5.043 -32.560 1.00 78.44 169 LEU A N 1
ATOM 1411 C CA . LEU A 1 169 ? 32.757 -6.379 -33.169 1.00 78.44 169 LEU A CA 1
ATOM 1412 C C . LEU A 1 169 ? 31.963 -7.431 -32.364 1.00 78.44 169 LEU A C 1
ATOM 1414 O O . LEU A 1 169 ? 31.691 -8.507 -32.889 1.00 78.44 169 LEU A O 1
ATOM 1418 N N . LEU A 1 170 ? 31.539 -7.153 -31.123 1.00 73.56 170 LEU A N 1
ATOM 1419 C CA . LEU A 1 170 ? 30.856 -8.158 -30.279 1.00 73.56 170 LEU A CA 1
ATOM 1420 C C . LEU A 1 170 ? 29.431 -8.523 -30.714 1.00 73.56 170 LEU A C 1
ATOM 1422 O O . LEU A 1 170 ? 28.793 -9.378 -30.095 1.00 73.56 170 LEU A O 1
ATOM 1426 N N . HIS A 1 171 ? 28.873 -7.864 -31.727 1.00 77.00 171 HIS A N 1
ATOM 1427 C CA . HIS A 1 171 ? 27.511 -8.160 -32.145 1.00 77.00 171 HIS A CA 1
ATOM 1428 C C . HIS A 1 171 ? 27.443 -9.536 -32.831 1.00 77.00 171 HIS A C 1
ATOM 1430 O O . HIS A 1 171 ? 27.964 -9.717 -33.928 1.00 77.00 171 HIS A O 1
ATOM 1436 N N . GLY A 1 172 ? 26.785 -10.502 -32.180 1.00 81.44 172 GLY A N 1
ATOM 1437 C CA . GLY A 1 172 ? 26.543 -11.850 -32.715 1.00 81.44 172 GLY A CA 1
ATOM 1438 C C . GLY A 1 172 ? 27.329 -12.987 -32.052 1.00 81.44 172 GLY A C 1
ATOM 1439 O O . GLY A 1 172 ? 27.109 -14.142 -32.401 1.00 81.44 172 GLY A O 1
ATOM 1440 N N . THR A 1 173 ? 28.205 -12.703 -31.082 1.00 83.62 173 THR A N 1
ATOM 1441 C CA . THR A 1 173 ? 28.958 -13.735 -30.336 1.00 83.62 173 THR A CA 1
ATOM 1442 C C . THR A 1 173 ? 28.292 -14.158 -29.023 1.00 83.62 173 THR A C 1
ATOM 1444 O O . THR A 1 173 ? 28.697 -15.147 -28.414 1.00 83.62 173 THR A O 1
ATOM 1447 N N . HIS A 1 174 ? 27.269 -13.425 -28.574 1.00 86.88 174 HIS A N 1
ATOM 1448 C CA . HIS A 1 174 ? 26.595 -13.673 -27.303 1.00 86.88 174 HIS A CA 1
ATOM 1449 C C . HIS A 1 174 ? 25.656 -14.883 -27.377 1.00 86.88 174 HIS A C 1
ATOM 1451 O O . HIS A 1 174 ? 24.666 -14.867 -28.112 1.00 86.88 174 HIS A O 1
ATOM 1457 N N . VAL A 1 175 ? 25.933 -15.898 -26.557 1.00 89.06 175 VAL A N 1
ATOM 1458 C CA . VAL A 1 175 ? 25.052 -17.050 -26.341 1.00 89.06 175 VAL A CA 1
ATOM 1459 C C . VAL A 1 175 ? 24.498 -16.957 -24.913 1.00 89.06 175 VAL A C 1
ATOM 1461 O O . VAL A 1 175 ? 25.263 -17.175 -23.971 1.00 89.06 175 VAL A O 1
ATOM 1464 N N . PRO A 1 176 ? 23.213 -16.592 -24.731 1.00 90.38 176 PRO A N 1
ATOM 1465 C CA . PRO A 1 176 ? 22.609 -16.458 -23.407 1.00 90.38 176 PRO A CA 1
ATOM 1466 C C . PRO A 1 176 ? 22.468 -17.810 -22.703 1.00 90.38 176 PRO A C 1
ATOM 1468 O O . PRO A 1 176 ? 22.403 -18.863 -23.344 1.00 90.38 176 PRO A O 1
ATOM 1471 N N . SER A 1 177 ? 22.376 -17.771 -21.374 1.00 93.06 177 SER A N 1
ATOM 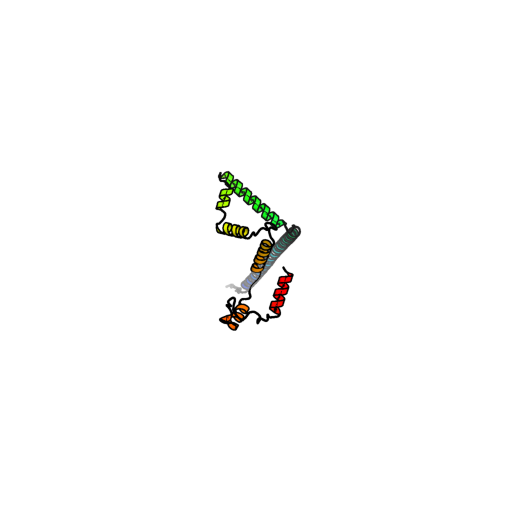1472 C CA . SER A 1 177 ? 22.058 -18.958 -20.574 1.00 93.06 177 SER A CA 1
ATOM 1473 C C . SER A 1 177 ? 20.598 -19.382 -20.772 1.00 93.06 177 SER A C 1
ATOM 1475 O O . SER A 1 177 ? 19.731 -18.555 -21.064 1.00 93.06 177 SER A O 1
ATOM 1477 N N . THR A 1 178 ? 20.294 -20.663 -20.554 1.00 94.50 178 THR A N 1
ATOM 1478 C CA . THR A 1 178 ? 18.919 -21.190 -20.624 1.00 94.50 178 THR A CA 1
ATOM 1479 C C . THR A 1 178 ? 17.980 -20.466 -19.659 1.00 94.50 178 THR A C 1
ATOM 1481 O O . THR A 1 178 ? 16.867 -20.124 -20.033 1.00 94.50 178 THR A O 1
ATOM 1484 N N . GLU A 1 179 ? 18.459 -20.126 -18.460 1.00 92.62 179 GLU A N 1
ATOM 1485 C CA . GLU A 1 179 ? 17.682 -19.400 -17.443 1.00 92.62 179 GLU A CA 1
ATOM 1486 C C . GLU A 1 179 ? 17.270 -17.989 -17.908 1.00 92.62 179 GLU A C 1
ATOM 1488 O O . GLU A 1 179 ? 16.186 -17.497 -17.590 1.00 92.62 179 GLU A O 1
ATOM 1493 N N . GLU A 1 180 ? 18.127 -17.325 -18.689 1.00 91.56 180 GLU A N 1
ATOM 1494 C CA . GLU A 1 180 ? 17.852 -15.991 -19.233 1.00 91.56 180 GLU A CA 1
ATOM 1495 C C . GLU A 1 180 ? 16.810 -16.052 -20.352 1.00 91.56 180 GLU A C 1
ATOM 1497 O O . GLU A 1 180 ? 15.952 -15.169 -20.446 1.00 91.56 180 GLU A O 1
ATOM 1502 N N . ILE A 1 181 ? 16.869 -17.111 -21.167 1.00 95.00 181 ILE A N 1
ATOM 1503 C CA . ILE A 1 181 ? 15.882 -17.402 -22.208 1.00 95.00 181 ILE A CA 1
ATOM 1504 C C . ILE A 1 181 ? 14.526 -17.701 -21.563 1.00 95.00 181 ILE A C 1
ATOM 1506 O O . ILE A 1 181 ? 13.528 -17.110 -21.968 1.00 95.00 181 ILE A O 1
ATOM 1510 N N . ASP A 1 182 ? 14.483 -18.537 -20.526 1.00 95.56 182 ASP A N 1
ATOM 1511 C CA . ASP A 1 182 ? 13.242 -18.886 -19.829 1.00 95.56 182 ASP A CA 1
ATOM 1512 C C . ASP A 1 182 ? 12.576 -17.645 -19.218 1.00 95.56 182 ASP A C 1
ATOM 1514 O O . ASP A 1 182 ? 11.373 -17.433 -19.381 1.00 95.56 182 ASP A O 1
ATOM 1518 N N . ARG A 1 183 ? 13.357 -16.750 -18.597 1.00 93.56 183 ARG A N 1
ATOM 1519 C CA . ARG A 1 183 ? 12.846 -15.466 -18.088 1.00 93.56 183 ARG A CA 1
ATOM 1520 C C . ARG A 1 183 ? 12.260 -14.595 -19.203 1.00 93.56 183 ARG A C 1
ATOM 1522 O O . ARG A 1 183 ? 11.202 -14.000 -19.010 1.00 93.56 183 ARG A O 1
ATOM 1529 N N . MET A 1 184 ? 12.922 -14.526 -20.360 1.00 93.69 184 MET A N 1
ATOM 1530 C CA . MET A 1 184 ? 12.414 -13.794 -21.524 1.00 93.69 184 MET A CA 1
ATOM 1531 C C . MET A 1 184 ? 11.093 -14.392 -22.027 1.00 93.69 184 MET A C 1
ATOM 1533 O O . MET A 1 184 ? 10.159 -13.640 -22.301 1.00 93.69 184 MET A O 1
ATOM 1537 N N . VAL A 1 185 ? 10.992 -15.722 -22.121 1.00 96.44 185 VAL A N 1
ATOM 1538 C CA . VAL A 1 185 ? 9.762 -16.416 -22.536 1.00 96.44 185 VAL A CA 1
ATOM 1539 C C . VAL A 1 185 ? 8.624 -16.108 -21.567 1.00 96.44 185 VAL A C 1
ATOM 1541 O O . VAL A 1 185 ? 7.561 -15.665 -21.998 1.00 96.44 185 VAL A O 1
ATOM 1544 N N . MET A 1 186 ? 8.867 -16.222 -20.260 1.00 94.81 186 MET A N 1
ATOM 1545 C CA . MET A 1 186 ? 7.871 -15.885 -19.241 1.00 94.81 186 MET A CA 1
ATOM 1546 C C . MET A 1 186 ? 7.396 -14.432 -19.335 1.00 94.81 186 MET A C 1
ATOM 1548 O O . MET A 1 186 ? 6.245 -14.140 -19.023 1.00 94.81 186 MET A O 1
ATOM 1552 N N . ASP A 1 187 ? 8.269 -13.497 -19.703 1.00 93.25 187 ASP A N 1
ATOM 1553 C CA . ASP A 1 187 ? 7.891 -12.091 -19.834 1.00 93.25 187 ASP A CA 1
ATOM 1554 C C . ASP A 1 187 ? 7.135 -11.806 -21.135 1.00 93.25 187 ASP A C 1
ATOM 1556 O O . ASP A 1 187 ? 6.265 -10.939 -21.131 1.00 93.25 187 ASP A O 1
ATOM 1560 N N . LEU A 1 188 ? 7.393 -12.554 -22.212 1.00 94.12 188 LEU A N 1
ATOM 1561 C CA . LEU A 1 188 ? 6.591 -12.508 -23.439 1.00 94.12 188 LEU A CA 1
ATOM 1562 C C . LEU A 1 188 ? 5.189 -13.090 -23.233 1.00 94.12 188 LEU A C 1
ATOM 1564 O O . LEU A 1 188 ? 4.222 -12.526 -23.727 1.00 94.12 188 LEU A O 1
ATOM 1568 N N . GLU A 1 189 ? 5.054 -14.172 -22.468 1.00 94.38 189 GLU A N 1
ATOM 1569 C CA . GLU A 1 189 ? 3.747 -14.763 -22.146 1.00 94.38 189 GLU A CA 1
ATOM 1570 C C . GLU A 1 189 ? 2.878 -13.853 -21.263 1.00 94.38 189 GLU A C 1
ATOM 1572 O O . GLU A 1 189 ? 1.652 -13.947 -21.283 1.00 94.38 189 GLU A O 1
ATOM 1577 N N . LYS A 1 190 ? 3.505 -12.966 -20.479 1.00 91.44 190 LYS A N 1
ATOM 1578 C CA . LYS A 1 190 ? 2.818 -11.982 -19.623 1.00 91.44 190 LYS A CA 1
ATOM 1579 C C . LYS A 1 190 ? 2.454 -10.680 -20.345 1.00 91.44 190 LYS A C 1
ATOM 1581 O O . LYS A 1 190 ? 1.755 -9.859 -19.739 1.00 91.44 190 LYS A O 1
ATOM 1586 N N . GLN A 1 191 ? 3.012 -10.424 -21.532 1.00 83.06 191 GLN A N 1
ATOM 1587 C CA . GLN A 1 191 ? 2.815 -9.169 -22.272 1.00 83.06 191 GLN A CA 1
ATOM 1588 C C . GLN A 1 191 ? 1.390 -9.024 -22.786 1.00 83.06 191 GLN A C 1
ATOM 1590 O O . GLN A 1 191 ? 0.885 -7.882 -22.633 1.00 83.06 191 GLN A O 1
#

Secondary structure (DSSP, 8-state):
-----------TTHHHHHHHHHHHHHHHHHHHHHHHHHHHHHHHHHHHHHHHHHHHHHHHHHHHHS-TTHHHHHHHHHHHHHHHHHHHHHHHHT--HHHHHHHHS-HHHHHHHHHHHHT---------HHHHHHHHHHHHHHH----HHHHHHHHHHHGGGGS--TT-TTTT-----HHHHHHHHHHHHT-

Mean predicted aligned error: 16.26 Å

Foldseek 3Di:
DDDDDDDDDDDPDVVVVVVVVVVVVVVVVVVVVVVVVVVVVVVVVVVVVVVVVVVVVVVVVVVVPDDPCRVVVVVVVVVVVVLVVLCVVCVVVVHDSVVVVVVPQDPVNVVVVVVVVVPDPDDPDDDDPVVVVVVVVVVLVVVDDDDVVVVVVVCVVCPPVNDDDPPRDPPPVDDDDPVVVVVVVVSVVVD

Solvent-accessible surface area (backbone atoms only — not comparable to full-atom values): 11606 Å² total; per-residue (Å²): 136,90,82,82,85,84,81,82,82,80,74,83,61,68,68,56,56,54,54,51,50,52,52,50,50,50,52,50,50,51,52,49,50,52,51,53,52,53,50,53,51,49,52,50,50,54,51,50,51,54,50,51,54,50,51,51,54,53,50,49,51,52,57,70,70,45,58,92,60,47,63,60,52,50,52,49,53,51,51,52,48,51,52,53,50,52,42,50,52,26,54,75,71,72,46,61,50,70,59,54,55,56,69,68,54,48,72,68,57,51,51,55,51,50,55,65,59,68,71,65,82,77,85,88,67,94,84,48,71,68,60,51,48,51,52,52,48,56,52,50,64,70,67,60,77,85,61,62,70,59,51,51,54,49,40,66,74,43,47,82,66,62,70,66,58,100,85,48,82,69,78,86,75,81,79,80,55,71,70,58,52,51,53,52,51,57,52,61,76,69,105

pLDDT: mean 83.47, std 14.25, range [35.22, 96.44]

InterPro domains:
  IPR013260 mRNA splicing factor SYF2 [PF08231] (93-191)
  IPR013260 mRNA splicing factor SYF2 [PTHR13264] (17-191)